Protein AF-A3LZH9-F1 (afdb_monomer_lite)

Sequence (233 aa):
MSTPSDESITTSATASDNPLLQKLGADQFRASVRFYEADQKLTETDREQIAEDLKSILLKTNFVGYGSSIVGFLLPTAYYRFKGIKIQPIAAPGMKPYTPLVQRPFLSFLMGLTTLLVANQQAAKYQFQQKLNSYRDTYTESNQADAWKAMDYHQSGLFYLYYLRTAKDPSFIIKDPRTYSKEQQHQVRVVPPRENRSHFSESLGLGHRKSEDHASNEPHVLSQWDKIRVANG

InterPro domains:
  IPR012470 PDR1 up-regulated protein 1-like [PF07954] (29-183)

Secondary structure (DSSP, 8-state):
--PPP-------S-TTS-HHHHHHHHHHHHHHHHHHHHHTT--HHHHHHHHHHHHHHHHHHHHHHHHHHHHHHHHHHHHHHHTT-PPPPB--TTS--B--SSSSHHHHHHHHHHHHHHHHHHHHHHHHHHHHHHHHHH-TT-HHHHHHHHS-GGGHHHHHHHHHHHHH-GGGSPPPGGG--GGGGG--------S----HHHHTT-S----------------HHHHHHHHH-

Organism: Scheffersomyces stipitis (strain ATCC 58785 / CBS 6054 / NBRC 10063 / NRRL Y-11545) (NCBI:txid322104)

Radius of gyration: 25.84 Å; chains: 1; bounding box: 60×78×69 Å

pLDDT: mean 76.29, std 17.89, range [33.0, 94.19]

Foldseek 3Di:
DDDPDDDDPPPPDPCPFQVCCVVLPDPSLVLVLLLLVLVVPDDLVLLVVLLVLLVVLVVQLQVQLQVQLQCQLCVVVVVCVVVVNAQDFDDDPPDDTDRDPGRPNVNSNVRSVVSSVVSSVVSLVVSLVVVLVVCCVVPVDDSSNSNSVSDDSVCSVVSSQQSLLCSVPVVSRDDRSSPHHPVNVPPDPPPPPPVDDDDPCVSSVNDDDPPDDDDDPDDDPDDPVVVVVVVPD

Structure (mmCIF, N/CA/C/O backbone):
data_AF-A3LZH9-F1
#
_entry.id   AF-A3LZH9-F1
#
loop_
_atom_site.group_PDB
_atom_site.id
_atom_site.type_symbol
_atom_site.label_atom_id
_atom_site.label_alt_id
_atom_site.label_comp_id
_atom_site.label_asym_id
_atom_site.label_entity_id
_atom_site.label_seq_id
_atom_site.pdbx_PDB_ins_code
_atom_site.Cartn_x
_atom_site.Cartn_y
_atom_site.Cartn_z
_atom_site.occupancy
_atom_site.B_iso_or_equiv
_atom_site.auth_seq_id
_atom_site.auth_comp_id
_atom_site.auth_asym_id
_atom_site.auth_atom_id
_atom_site.pdbx_PDB_model_num
ATOM 1 N N . MET A 1 1 ? 2.339 -35.924 -19.332 1.00 44.75 1 MET A N 1
ATOM 2 C CA . MET A 1 1 ? 3.501 -35.792 -18.431 1.00 44.75 1 MET A CA 1
ATOM 3 C C . MET A 1 1 ? 4.658 -35.273 -19.270 1.00 44.75 1 MET A C 1
ATOM 5 O O . MET A 1 1 ? 5.341 -36.065 -19.898 1.00 44.75 1 MET A O 1
ATOM 9 N N . SER A 1 2 ? 4.786 -33.947 -19.369 1.00 33.00 2 SER A N 1
ATOM 10 C CA . SER A 1 2 ? 5.894 -33.255 -20.044 1.00 33.00 2 SER A CA 1
ATOM 11 C C . SER A 1 2 ? 5.988 -31.859 -19.430 1.00 33.00 2 SER A C 1
ATOM 13 O O . SER A 1 2 ? 5.101 -31.032 -19.616 1.00 33.00 2 SER A O 1
ATOM 15 N N . THR A 1 3 ? 7.000 -31.656 -18.596 1.00 35.00 3 THR A N 1
ATOM 16 C CA . THR A 1 3 ? 7.387 -30.372 -18.002 1.00 35.00 3 THR A CA 1
ATOM 17 C C . THR A 1 3 ? 8.012 -29.478 -19.074 1.00 35.00 3 THR A C 1
ATOM 19 O O . THR A 1 3 ? 8.851 -29.984 -19.823 1.00 35.00 3 THR A O 1
ATOM 22 N N . PRO A 1 4 ? 7.672 -28.180 -19.165 1.00 43.00 4 PRO A N 1
ATOM 23 C CA . PRO A 1 4 ? 8.445 -27.260 -19.977 1.00 43.00 4 PRO A CA 1
ATOM 24 C C . PRO A 1 4 ? 9.741 -26.926 -19.234 1.00 43.00 4 PRO A C 1
ATOM 26 O O . PRO A 1 4 ? 9.747 -26.615 -18.044 1.00 43.00 4 PRO A O 1
ATOM 29 N N . SER A 1 5 ? 10.827 -27.095 -19.968 1.00 40.62 5 SER A N 1
ATOM 30 C CA . SER A 1 5 ? 12.224 -26.925 -19.605 1.00 40.62 5 SER A CA 1
ATOM 31 C C . SER A 1 5 ? 12.531 -25.530 -19.061 1.00 40.62 5 SER A C 1
ATOM 33 O O . SER A 1 5 ? 12.171 -24.526 -19.672 1.00 40.62 5 SER A O 1
ATOM 35 N N . ASP A 1 6 ? 13.244 -25.508 -17.932 1.00 41.12 6 ASP A N 1
ATOM 36 C CA . ASP A 1 6 ? 13.957 -24.353 -17.396 1.00 41.12 6 ASP A CA 1
ATOM 37 C C . ASP A 1 6 ? 14.913 -23.801 -18.462 1.00 41.12 6 ASP A C 1
ATOM 39 O O . ASP A 1 6 ? 15.992 -24.348 -18.707 1.00 41.12 6 ASP A O 1
ATOM 43 N N . GLU A 1 7 ? 14.515 -22.705 -19.102 1.00 42.81 7 GLU A N 1
ATOM 44 C CA . GLU A 1 7 ? 15.432 -21.864 -19.857 1.00 42.81 7 GLU A CA 1
ATOM 45 C C . GLU A 1 7 ? 16.373 -21.178 -18.866 1.00 42.81 7 GLU A C 1
ATOM 47 O O . GLU A 1 7 ? 16.021 -20.263 -18.116 1.00 42.81 7 GLU A O 1
ATOM 52 N N . SER A 1 8 ? 17.600 -21.685 -18.856 1.00 40.28 8 SER A N 1
ATOM 53 C CA . SER A 1 8 ? 18.761 -21.116 -18.200 1.00 40.28 8 SER A CA 1
ATOM 54 C C . SER A 1 8 ? 18.950 -19.661 -18.627 1.00 40.28 8 SER A C 1
ATOM 56 O O . SER A 1 8 ? 19.458 -19.383 -19.713 1.00 40.28 8 SER A O 1
ATOM 58 N N . ILE A 1 9 ? 18.581 -18.731 -17.747 1.00 46.53 9 ILE A N 1
ATOM 59 C CA . ILE A 1 9 ? 19.020 -17.339 -17.833 1.00 46.53 9 ILE A CA 1
ATOM 60 C C . ILE A 1 9 ? 20.544 -17.361 -17.758 1.00 46.53 9 ILE A C 1
ATOM 62 O O . ILE A 1 9 ? 21.123 -17.752 -16.745 1.00 46.53 9 ILE A O 1
ATOM 66 N N . THR A 1 10 ? 21.182 -16.983 -18.857 1.00 39.12 10 THR A N 1
ATOM 67 C CA . THR A 1 10 ? 22.628 -16.958 -19.034 1.00 39.12 10 THR A CA 1
ATOM 68 C C . THR A 1 10 ? 23.253 -16.029 -17.996 1.00 39.12 10 THR A C 1
ATOM 70 O O . THR A 1 10 ? 23.208 -14.803 -18.088 1.00 39.12 10 THR A O 1
ATOM 73 N N . THR A 1 11 ? 23.818 -16.643 -16.963 1.00 45.94 11 THR A N 1
ATOM 74 C CA . THR A 1 11 ? 24.594 -16.023 -15.892 1.00 45.94 11 THR A CA 1
ATOM 75 C C . THR A 1 11 ? 25.931 -15.533 -16.455 1.00 45.94 11 THR A C 1
ATOM 77 O O . THR A 1 11 ? 26.948 -16.205 -16.326 1.00 45.94 11 THR A O 1
ATOM 80 N N . SER A 1 12 ? 25.954 -14.379 -17.120 1.00 43.03 12 SER A N 1
ATOM 81 C CA . SER A 1 12 ? 27.196 -13.770 -17.627 1.00 43.03 12 SER A CA 1
ATOM 82 C C . SER A 1 12 ? 27.406 -12.350 -17.099 1.00 43.03 12 SER A C 1
ATOM 84 O O . SER A 1 12 ? 27.728 -11.427 -17.839 1.00 43.03 12 SER A O 1
ATOM 86 N N . ALA A 1 13 ? 27.225 -12.189 -15.792 1.00 41.09 13 ALA A N 1
ATOM 87 C CA . ALA A 1 13 ? 27.893 -11.176 -14.987 1.00 41.09 13 ALA A CA 1
ATOM 88 C C . ALA A 1 13 ? 28.183 -11.836 -13.635 1.00 41.09 13 ALA A C 1
ATOM 90 O O . ALA A 1 13 ? 27.295 -12.438 -13.032 1.00 41.09 13 ALA A O 1
ATOM 91 N N . THR A 1 14 ? 29.439 -11.814 -13.209 1.00 45.56 14 THR A N 1
ATOM 92 C CA . THR A 1 14 ? 29.961 -12.437 -11.989 1.00 45.56 14 THR A CA 1
ATOM 93 C C . THR A 1 14 ? 29.071 -12.157 -10.771 1.00 45.56 14 THR A C 1
ATOM 95 O O . THR A 1 14 ? 29.093 -11.081 -10.177 1.00 45.56 14 THR A O 1
ATOM 98 N N . ALA A 1 15 ? 28.291 -13.162 -10.366 1.00 50.31 15 ALA A N 1
ATOM 99 C CA . ALA A 1 15 ? 27.368 -13.109 -9.232 1.00 50.31 15 ALA A CA 1
ATOM 100 C C . ALA A 1 15 ? 28.061 -12.931 -7.857 1.00 50.31 15 ALA A C 1
ATOM 102 O O . ALA A 1 15 ? 27.381 -12.879 -6.837 1.00 50.31 15 ALA A O 1
ATOM 103 N N . SER A 1 16 ? 29.395 -12.823 -7.798 1.00 54.81 16 SER A N 1
ATOM 104 C CA . SER A 1 16 ? 30.145 -12.596 -6.555 1.00 54.81 16 SER A CA 1
ATOM 105 C C . SER A 1 16 ? 30.316 -11.120 -6.182 1.00 54.81 16 SER A C 1
ATOM 107 O O . SER A 1 16 ? 30.504 -10.831 -5.001 1.00 54.81 16 SER A O 1
ATOM 109 N N . ASP A 1 17 ? 30.215 -10.183 -7.134 1.00 69.69 17 ASP A N 1
ATOM 110 C CA . ASP A 1 17 ? 30.740 -8.818 -6.932 1.00 69.69 17 ASP A CA 1
ATOM 111 C C . ASP A 1 17 ? 29.669 -7.723 -6.828 1.00 69.69 17 ASP A C 1
ATOM 113 O O . ASP A 1 17 ? 29.986 -6.588 -6.462 1.00 69.69 17 ASP A O 1
ATOM 117 N N . ASN A 1 18 ? 28.397 -8.040 -7.094 1.00 77.81 18 ASN A N 1
ATOM 118 C CA . ASN A 1 18 ? 27.311 -7.069 -6.974 1.00 77.81 18 ASN A CA 1
ATOM 119 C C . ASN A 1 18 ? 26.918 -6.877 -5.489 1.00 77.81 18 ASN A C 1
ATOM 121 O O . ASN A 1 18 ? 26.392 -7.803 -4.862 1.00 77.81 18 ASN A O 1
ATOM 125 N N . PRO A 1 19 ? 27.120 -5.681 -4.902 1.00 79.88 19 PRO A N 1
ATOM 126 C CA . PRO A 1 19 ? 26.852 -5.453 -3.486 1.00 79.88 19 PRO A CA 1
ATOM 127 C C . PRO A 1 19 ? 25.349 -5.421 -3.156 1.00 79.88 19 PRO A C 1
ATOM 129 O O . PRO A 1 19 ? 24.987 -5.625 -1.997 1.00 79.88 19 PRO A O 1
ATOM 132 N N . LEU A 1 20 ? 24.456 -5.207 -4.135 1.00 78.88 20 LEU A N 1
ATOM 133 C CA . LEU A 1 20 ? 23.008 -5.332 -3.920 1.00 78.88 20 LEU A CA 1
ATOM 134 C C . LEU A 1 20 ? 22.592 -6.790 -3.763 1.00 78.88 20 LEU A C 1
ATOM 136 O O . LEU A 1 20 ? 21.788 -7.089 -2.883 1.00 78.88 20 LEU A O 1
ATOM 140 N N . LEU A 1 21 ? 23.161 -7.693 -4.565 1.00 83.62 21 LEU A N 1
ATOM 141 C CA . LEU A 1 21 ? 22.887 -9.127 -4.456 1.00 83.62 21 LEU A CA 1
ATOM 142 C C . LEU A 1 21 ? 23.311 -9.665 -3.081 1.00 83.62 21 LEU A C 1
ATOM 144 O O . LEU A 1 21 ? 22.573 -10.433 -2.468 1.00 83.62 21 LEU A O 1
ATOM 148 N N . GLN A 1 22 ? 24.450 -9.199 -2.559 1.00 82.25 22 GLN A N 1
ATOM 149 C CA . GLN A 1 22 ? 24.935 -9.578 -1.227 1.00 82.25 22 GLN A CA 1
ATOM 150 C C . GLN A 1 22 ? 24.028 -9.078 -0.087 1.00 82.25 22 GLN A C 1
ATOM 152 O O . GLN A 1 22 ? 23.900 -9.761 0.926 1.00 82.25 22 GLN A O 1
ATOM 157 N N . LYS A 1 23 ? 23.391 -7.905 -0.230 1.00 83.50 23 LYS A N 1
ATOM 158 C CA . LYS A 1 23 ? 22.524 -7.321 0.813 1.00 83.50 23 LYS A CA 1
ATOM 159 C C . LYS A 1 23 ? 21.078 -7.818 0.773 1.00 83.50 23 LYS A C 1
ATOM 161 O O . LYS A 1 23 ? 20.481 -8.006 1.825 1.00 83.50 23 LYS A O 1
ATOM 166 N N . LEU A 1 24 ? 20.509 -7.967 -0.421 1.00 79.31 24 LEU A N 1
ATOM 167 C CA . LEU A 1 24 ? 19.100 -8.328 -0.627 1.00 79.31 24 LEU A CA 1
ATOM 168 C C . LEU A 1 24 ? 18.889 -9.853 -0.645 1.00 79.31 24 LEU A C 1
ATOM 170 O O . LEU A 1 24 ? 17.794 -10.341 -0.379 1.00 79.31 24 LEU A O 1
ATOM 174 N N . GLY A 1 25 ? 19.935 -10.622 -0.958 1.00 85.81 25 GLY A N 1
ATOM 175 C CA . GLY A 1 25 ? 19.812 -12.045 -1.255 1.00 85.81 25 GLY A CA 1
ATOM 176 C C . GLY A 1 25 ? 19.237 -12.301 -2.654 1.00 85.81 25 GLY A C 1
ATOM 177 O O . GLY A 1 25 ? 18.769 -11.393 -3.345 1.00 85.81 25 GLY A O 1
ATOM 178 N N . ALA A 1 26 ? 19.288 -13.560 -3.097 1.00 87.38 26 ALA A N 1
ATOM 179 C CA . ALA A 1 26 ? 19.001 -13.930 -4.485 1.00 87.38 26 ALA A CA 1
ATOM 180 C C . ALA A 1 26 ? 17.548 -13.654 -4.920 1.00 87.38 26 ALA A C 1
ATOM 182 O O . ALA A 1 26 ? 17.327 -13.142 -6.019 1.00 87.38 26 ALA A O 1
ATOM 183 N N . ASP A 1 27 ? 16.563 -13.948 -4.067 1.00 87.62 27 ASP A N 1
ATOM 184 C CA . AS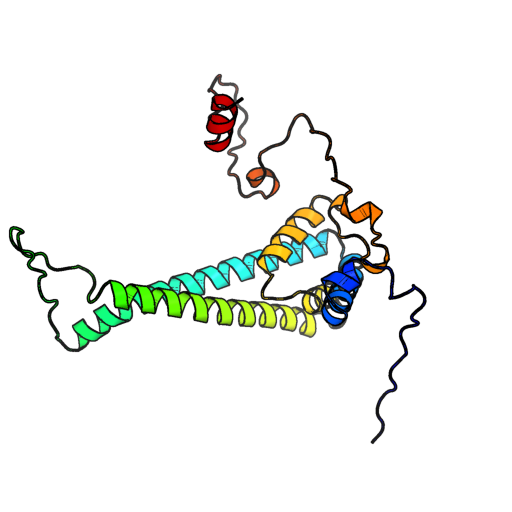P A 1 27 ? 15.144 -13.811 -4.421 1.00 87.62 27 ASP A CA 1
ATOM 185 C C . ASP A 1 27 ? 14.711 -12.349 -4.532 1.00 87.62 27 ASP A C 1
ATOM 187 O O . ASP A 1 27 ? 14.063 -11.958 -5.505 1.00 87.62 27 ASP A O 1
ATOM 191 N N . GLN A 1 28 ? 15.118 -11.515 -3.574 1.00 86.12 28 GLN A N 1
ATOM 192 C CA . GLN A 1 28 ? 14.812 -10.085 -3.595 1.00 86.12 28 GLN A CA 1
ATOM 193 C C . GLN A 1 28 ? 15.564 -9.370 -4.721 1.00 86.12 28 GLN A C 1
ATOM 195 O O . GLN A 1 28 ? 15.008 -8.475 -5.354 1.00 86.12 28 GLN A O 1
ATOM 200 N N . PHE A 1 29 ? 16.797 -9.790 -5.026 1.00 89.12 29 PHE A N 1
ATOM 201 C CA . PHE A 1 29 ? 17.531 -9.277 -6.182 1.00 89.12 29 PHE A CA 1
ATOM 202 C C . PHE A 1 29 ? 16.857 -9.664 -7.505 1.00 89.12 29 PHE A C 1
ATOM 204 O O . PHE A 1 29 ? 16.726 -8.848 -8.411 1.00 89.12 29 PHE A O 1
ATOM 211 N N . ARG A 1 30 ? 16.352 -10.896 -7.627 1.00 89.31 30 ARG A N 1
ATOM 212 C CA . ARG A 1 30 ? 15.574 -11.299 -8.805 1.00 89.31 30 ARG A CA 1
ATOM 213 C C . ARG A 1 30 ? 14.273 -10.503 -8.919 1.00 89.31 30 ARG A C 1
ATOM 215 O O . ARG A 1 30 ? 13.897 -10.123 -10.025 1.00 89.31 30 ARG A O 1
ATOM 222 N N . ALA A 1 31 ? 13.595 -10.242 -7.803 1.00 88.00 31 ALA A N 1
ATOM 223 C CA . ALA A 1 31 ? 12.389 -9.419 -7.778 1.00 88.00 31 ALA A CA 1
ATOM 224 C C . ALA A 1 31 ? 12.672 -7.968 -8.203 1.00 88.00 31 ALA A C 1
ATOM 226 O O . ALA A 1 31 ? 11.926 -7.423 -9.012 1.00 88.00 31 ALA A O 1
ATOM 227 N N . SER A 1 32 ? 13.772 -7.366 -7.738 1.00 88.62 32 SER A N 1
ATOM 228 C CA . SER A 1 32 ? 14.147 -6.000 -8.123 1.00 88.62 32 SER A CA 1
ATOM 229 C C . SER A 1 32 ? 14.512 -5.889 -9.603 1.00 88.62 32 SER A C 1
ATOM 231 O O . SER A 1 32 ? 14.125 -4.927 -10.261 1.00 88.62 32 SER A O 1
ATOM 233 N N . VAL A 1 33 ? 15.188 -6.900 -10.151 1.00 91.31 33 VAL A N 1
ATOM 234 C CA . VAL A 1 33 ? 15.472 -6.996 -11.587 1.00 91.31 33 VAL A CA 1
ATOM 235 C C . VAL A 1 33 ? 14.183 -7.134 -12.401 1.00 91.31 33 VAL A C 1
ATOM 237 O O . VAL A 1 33 ? 14.007 -6.405 -13.371 1.00 91.31 33 VAL A O 1
ATOM 240 N N . ARG A 1 34 ? 13.248 -8.001 -11.987 1.00 92.12 34 ARG A N 1
ATOM 241 C CA . ARG A 1 34 ? 11.938 -8.145 -12.654 1.00 92.12 34 ARG A CA 1
ATOM 242 C C . ARG A 1 34 ? 11.135 -6.849 -12.630 1.00 92.12 34 ARG A C 1
ATOM 244 O O . ARG A 1 34 ? 10.509 -6.498 -13.624 1.00 92.12 34 ARG A O 1
ATOM 251 N N . PHE A 1 35 ? 11.165 -6.136 -11.506 1.00 93.06 35 PHE A N 1
ATOM 252 C CA . PHE A 1 35 ? 10.545 -4.822 -11.396 1.00 93.06 35 PHE A CA 1
ATOM 253 C C . PHE A 1 35 ? 11.188 -3.817 -12.350 1.00 93.06 35 PHE A C 1
ATOM 255 O O . PHE A 1 35 ? 10.469 -3.148 -13.083 1.00 93.06 35 PHE A O 1
ATOM 262 N N . TYR A 1 36 ? 12.521 -3.752 -12.395 1.00 93.25 36 TYR A N 1
ATOM 263 C CA . TYR A 1 36 ? 13.237 -2.883 -13.327 1.00 93.25 36 TYR A CA 1
ATOM 264 C C . TYR A 1 36 ? 12.851 -3.175 -14.785 1.00 93.25 36 TYR A C 1
ATOM 266 O O . TYR A 1 36 ? 12.474 -2.261 -15.512 1.00 93.25 36 TYR A O 1
ATOM 274 N N . GLU A 1 37 ? 12.872 -4.443 -15.199 1.00 92.56 37 GLU A N 1
ATOM 275 C CA . GLU A 1 37 ? 12.517 -4.858 -16.562 1.00 92.56 37 GLU A CA 1
ATOM 276 C C . GLU A 1 37 ? 11.066 -4.518 -16.931 1.00 92.56 37 GLU A C 1
ATOM 278 O O . GLU A 1 37 ? 10.797 -4.142 -18.072 1.00 92.56 37 GLU A O 1
ATOM 283 N N . ALA A 1 38 ? 10.131 -4.628 -15.984 1.00 92.12 38 ALA A N 1
ATOM 284 C CA . ALA A 1 38 ? 8.743 -4.231 -16.194 1.00 92.12 38 ALA A CA 1
ATOM 285 C C . ALA A 1 38 ? 8.585 -2.701 -16.260 1.00 92.12 38 ALA A C 1
ATOM 287 O O . ALA A 1 38 ? 7.880 -2.188 -17.125 1.00 92.12 38 ALA A O 1
ATOM 288 N N . ASP A 1 39 ? 9.279 -1.966 -15.388 1.00 92.25 39 ASP A N 1
ATOM 289 C CA . ASP A 1 39 ? 9.199 -0.507 -15.291 1.00 92.25 39 ASP A CA 1
ATOM 290 C C . ASP A 1 39 ? 9.769 0.203 -16.529 1.00 92.25 39 ASP A C 1
ATOM 292 O O . ASP A 1 39 ? 9.223 1.216 -16.964 1.00 92.25 39 ASP A O 1
ATOM 296 N N . GLN A 1 40 ? 10.824 -0.339 -17.148 1.00 91.88 40 GLN A N 1
ATOM 297 C CA . GLN A 1 40 ? 11.404 0.232 -18.374 1.00 91.88 40 GLN A CA 1
ATOM 298 C C . GLN A 1 40 ? 10.449 0.202 -19.577 1.00 91.88 40 GLN A C 1
ATOM 300 O O . GLN A 1 40 ? 10.643 0.958 -20.526 1.00 91.88 40 GLN A O 1
ATOM 305 N N . LYS A 1 41 ? 9.415 -0.647 -19.554 1.00 91.62 41 LYS A N 1
ATOM 306 C CA . LYS A 1 41 ? 8.416 -0.734 -20.630 1.00 91.62 41 LYS A CA 1
ATOM 307 C C . LYS A 1 41 ? 7.285 0.289 -20.487 1.00 91.62 41 LYS A C 1
ATOM 309 O O . LYS A 1 41 ? 6.446 0.387 -21.381 1.00 91.62 41 LYS A O 1
ATOM 314 N N . LEU A 1 42 ? 7.223 1.006 -19.364 1.00 90.69 42 LEU A N 1
ATOM 315 C CA . LEU A 1 42 ? 6.145 1.945 -19.066 1.00 90.69 42 LEU A CA 1
ATOM 316 C C . LEU A 1 42 ? 6.403 3.317 -19.683 1.00 90.69 42 LEU A C 1
ATOM 318 O O . LEU A 1 42 ? 7.478 3.900 -19.515 1.00 90.69 42 LEU A O 1
ATOM 322 N N . THR A 1 43 ? 5.371 3.863 -20.319 1.00 90.56 43 THR A N 1
ATOM 323 C CA . THR A 1 43 ? 5.333 5.260 -20.762 1.00 90.56 43 THR A CA 1
ATOM 324 C C . THR A 1 43 ? 5.067 6.212 -19.590 1.00 90.56 43 THR A C 1
ATOM 326 O O . THR A 1 43 ? 4.683 5.794 -18.498 1.00 90.56 43 THR A O 1
ATOM 329 N N . GLU A 1 44 ? 5.254 7.516 -19.800 1.00 89.69 44 GLU A N 1
ATOM 330 C CA . GLU A 1 44 ? 4.909 8.540 -18.803 1.00 89.69 44 GLU A CA 1
ATOM 331 C C . GLU A 1 44 ? 3.424 8.483 -18.412 1.00 89.69 44 GLU A C 1
ATOM 333 O O . GLU A 1 44 ? 3.094 8.472 -17.226 1.00 89.69 44 GLU A O 1
ATOM 338 N N . THR A 1 45 ? 2.538 8.317 -19.398 1.00 89.94 45 THR A N 1
ATOM 339 C CA . THR A 1 45 ? 1.092 8.178 -19.185 1.00 89.94 45 THR A CA 1
ATOM 340 C C . THR A 1 45 ? 0.741 6.921 -18.391 1.00 89.94 45 THR A C 1
ATOM 342 O O . THR A 1 45 ? -0.120 6.965 -17.514 1.00 89.94 45 THR A O 1
ATOM 345 N N . ASP A 1 46 ? 1.447 5.809 -18.627 1.00 91.12 46 ASP A N 1
ATOM 346 C CA . ASP A 1 46 ? 1.258 4.585 -17.839 1.00 91.12 46 ASP A CA 1
ATOM 347 C C . ASP A 1 46 ? 1.635 4.805 -16.370 1.00 91.12 46 ASP A C 1
ATOM 349 O O . ASP A 1 46 ? 0.957 4.322 -15.462 1.00 91.12 46 ASP A O 1
ATOM 353 N N . ARG A 1 47 ? 2.718 5.551 -16.121 1.00 91.38 47 ARG A N 1
ATOM 354 C CA . ARG A 1 47 ? 3.190 5.861 -14.764 1.00 91.38 47 ARG A CA 1
ATOM 355 C C . ARG A 1 47 ? 2.196 6.745 -14.017 1.00 91.38 47 ARG A C 1
ATOM 357 O O . ARG A 1 47 ? 1.948 6.487 -12.839 1.00 91.38 47 ARG A O 1
ATOM 364 N N . GLU A 1 48 ? 1.608 7.743 -14.677 1.00 92.25 48 GLU A N 1
ATOM 365 C CA . GLU A 1 48 ? 0.539 8.559 -14.084 1.00 92.25 48 GLU A CA 1
ATOM 366 C C . GLU A 1 48 ? -0.678 7.708 -13.722 1.00 92.25 48 GLU A C 1
ATOM 368 O O . GLU A 1 48 ? -1.142 7.757 -12.582 1.00 92.25 48 GLU A O 1
ATOM 373 N N . GLN A 1 49 ? -1.136 6.857 -14.642 1.00 91.75 49 GLN A N 1
ATOM 374 C CA . GLN A 1 49 ? -2.288 5.989 -14.407 1.00 91.75 49 GLN A CA 1
ATOM 375 C C . GLN A 1 49 ? -2.050 5.019 -13.237 1.00 91.75 49 GLN A C 1
ATOM 377 O O . GLN A 1 49 ? -2.908 4.863 -12.364 1.00 91.75 49 GLN A O 1
ATOM 382 N N . ILE A 1 50 ? -0.865 4.404 -13.166 1.00 92.44 50 ILE A N 1
ATOM 383 C CA . ILE A 1 50 ? -0.484 3.536 -12.044 1.00 92.44 50 ILE A CA 1
ATOM 384 C C . ILE A 1 50 ? -0.450 4.332 -10.729 1.00 92.44 50 ILE A C 1
ATOM 386 O O . ILE A 1 50 ? -0.923 3.840 -9.702 1.00 92.44 50 ILE A O 1
ATOM 390 N N . ALA A 1 51 ? 0.061 5.569 -10.735 1.00 92.69 51 ALA A N 1
ATOM 391 C CA . ALA A 1 51 ? 0.074 6.421 -9.546 1.00 92.69 51 ALA A CA 1
ATOM 392 C C . ALA A 1 51 ? -1.345 6.765 -9.061 1.00 92.69 51 ALA A C 1
ATOM 394 O O . ALA A 1 51 ? -1.618 6.693 -7.859 1.00 92.69 51 ALA A O 1
ATOM 395 N N . GLU A 1 52 ? -2.263 7.104 -9.968 1.00 93.12 52 GLU A N 1
ATOM 396 C CA . GLU A 1 52 ? -3.665 7.373 -9.632 1.00 93.12 52 GLU A CA 1
ATOM 397 C C . GLU A 1 52 ? -4.375 6.138 -9.070 1.00 93.12 52 GLU A C 1
ATOM 399 O O . GLU A 1 52 ? -5.091 6.221 -8.064 1.00 93.12 52 GLU A O 1
ATOM 404 N N . ASP A 1 53 ? -4.125 4.973 -9.660 1.00 92.81 53 ASP A N 1
ATOM 405 C CA . ASP A 1 53 ? -4.669 3.709 -9.180 1.00 92.81 53 ASP A CA 1
ATOM 406 C C . ASP A 1 53 ? -4.156 3.360 -7.781 1.00 92.81 53 ASP A C 1
ATOM 408 O O . ASP A 1 53 ? -4.948 3.011 -6.899 1.00 92.81 53 ASP A O 1
ATOM 412 N N . LEU A 1 54 ? -2.851 3.506 -7.537 1.00 93.06 54 LEU A N 1
ATOM 413 C CA . LEU A 1 54 ? -2.260 3.286 -6.217 1.00 93.06 54 LEU A CA 1
ATOM 414 C C . LEU A 1 54 ? -2.803 4.284 -5.188 1.00 93.06 54 LEU A C 1
ATOM 416 O O . LEU A 1 54 ? -3.144 3.885 -4.073 1.00 93.06 54 LEU A O 1
ATOM 420 N N . LYS A 1 55 ? -2.982 5.558 -5.558 1.00 93.56 55 LYS A N 1
ATOM 421 C CA . LYS A 1 55 ? -3.649 6.558 -4.708 1.00 93.56 55 LYS A 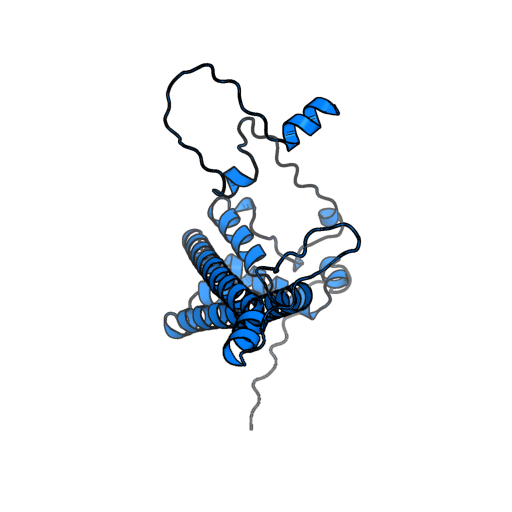CA 1
ATOM 422 C C . LYS A 1 55 ? -5.061 6.110 -4.332 1.00 93.56 55 LYS A C 1
ATOM 424 O O . LYS A 1 55 ? -5.437 6.190 -3.163 1.00 93.56 55 LYS A O 1
ATOM 429 N N . SER A 1 56 ? -5.834 5.612 -5.297 1.00 92.75 56 SER A N 1
ATOM 430 C CA . SER A 1 56 ? -7.186 5.095 -5.063 1.00 92.75 56 SER A CA 1
ATOM 431 C C . SER A 1 56 ? -7.182 3.909 -4.094 1.00 92.75 56 SER A C 1
ATOM 433 O O . SER A 1 56 ? -7.972 3.884 -3.148 1.00 92.75 56 SER A O 1
ATOM 435 N N . ILE A 1 57 ? -6.257 2.958 -4.271 1.00 91.44 57 ILE A N 1
ATOM 436 C CA . ILE A 1 57 ? -6.090 1.810 -3.367 1.00 91.44 57 ILE A CA 1
ATOM 437 C C . ILE A 1 57 ? -5.765 2.278 -1.946 1.00 91.44 57 ILE A C 1
ATOM 439 O O . ILE A 1 57 ? -6.392 1.805 -0.996 1.00 91.44 57 ILE A O 1
ATOM 443 N N . LEU A 1 58 ? -4.825 3.215 -1.785 1.00 91.38 58 LEU A N 1
ATOM 444 C CA . LEU A 1 58 ? -4.432 3.745 -0.476 1.00 91.38 58 LEU A CA 1
ATOM 445 C C . LEU A 1 58 ? -5.606 4.440 0.221 1.00 91.38 58 LEU A C 1
ATOM 447 O O . LEU A 1 58 ? -5.866 4.179 1.394 1.00 91.38 58 LEU A O 1
ATOM 451 N N . LEU A 1 59 ? -6.361 5.270 -0.503 1.00 91.69 59 LEU A N 1
ATOM 452 C CA . LEU A 1 59 ? -7.538 5.953 0.038 1.00 91.69 59 LEU A CA 1
ATOM 453 C C . LEU A 1 59 ? -8.626 4.963 0.468 1.00 91.69 59 LEU A C 1
ATOM 455 O O . LEU A 1 59 ? -9.142 5.072 1.580 1.00 91.69 59 LEU A O 1
ATOM 459 N N . LYS A 1 60 ? -8.948 3.970 -0.370 1.00 91.69 60 LYS A N 1
ATOM 460 C CA . LYS A 1 60 ? -9.940 2.930 -0.046 1.00 91.69 60 LYS A CA 1
ATOM 461 C C . LYS A 1 60 ? -9.508 2.078 1.143 1.00 91.69 60 LYS A C 1
ATOM 463 O O . LYS A 1 60 ? -10.321 1.802 2.020 1.00 91.69 60 LYS A O 1
ATOM 468 N N . THR A 1 61 ? -8.237 1.689 1.185 1.00 91.12 61 THR A N 1
ATOM 469 C CA . THR A 1 61 ? -7.662 0.913 2.291 1.00 91.12 61 THR A CA 1
ATOM 470 C C . THR A 1 61 ? -7.765 1.696 3.594 1.00 91.12 61 THR A C 1
ATOM 472 O O . THR A 1 61 ? -8.333 1.188 4.555 1.00 91.12 61 THR A O 1
ATOM 475 N N . ASN A 1 62 ? -7.330 2.960 3.597 1.00 90.44 62 ASN A N 1
ATOM 476 C CA . ASN A 1 62 ? -7.420 3.829 4.769 1.00 90.44 62 ASN A CA 1
ATOM 477 C C . ASN A 1 62 ? -8.870 4.042 5.214 1.00 90.44 62 ASN A C 1
ATOM 479 O O . ASN A 1 62 ? -9.154 4.000 6.407 1.00 90.44 62 ASN A O 1
ATOM 483 N N . PHE A 1 63 ? -9.803 4.224 4.275 1.00 93.81 63 PHE A N 1
ATOM 484 C CA . PHE A 1 63 ? -11.223 4.358 4.594 1.00 93.81 63 PHE A CA 1
ATOM 485 C C . PHE A 1 63 ? -11.771 3.107 5.295 1.00 93.81 63 PHE A C 1
ATOM 487 O O . PHE A 1 63 ? -12.411 3.219 6.341 1.00 93.81 63 PHE A O 1
ATOM 494 N N . VAL A 1 64 ? -11.476 1.915 4.763 1.00 92.06 64 VAL A N 1
ATOM 495 C CA . VAL A 1 64 ? -11.891 0.642 5.373 1.00 92.06 64 VAL A CA 1
ATOM 496 C C . VAL A 1 64 ? -11.235 0.445 6.738 1.00 92.06 64 VAL A C 1
ATOM 498 O O . VAL A 1 64 ? -11.925 0.071 7.682 1.00 92.06 64 VAL A O 1
ATOM 501 N N . GLY A 1 65 ? -9.940 0.732 6.871 1.00 89.94 65 GLY A N 1
ATOM 502 C CA . GLY A 1 65 ? -9.220 0.603 8.135 1.00 89.94 65 GLY A CA 1
ATOM 503 C C . GLY A 1 65 ? -9.717 1.556 9.216 1.00 89.94 65 GLY A C 1
ATOM 504 O O . GLY A 1 65 ? -9.940 1.146 10.353 1.00 89.94 65 GLY A O 1
ATOM 505 N N . TYR A 1 66 ? -9.921 2.833 8.893 1.00 91.62 66 TYR A N 1
ATOM 506 C CA . TYR A 1 66 ? -10.456 3.791 9.861 1.00 91.62 66 TYR A CA 1
ATOM 507 C C . TYR A 1 66 ? -11.905 3.464 10.225 1.00 91.62 66 TYR A C 1
ATOM 509 O O . TYR A 1 66 ? -12.259 3.504 11.403 1.00 91.62 66 TYR A O 1
ATOM 517 N N . GLY A 1 67 ? -12.722 3.062 9.247 1.00 92.56 67 GLY A N 1
ATOM 518 C CA . GLY A 1 67 ? -14.087 2.602 9.491 1.00 92.56 67 GLY A CA 1
ATOM 519 C C . GLY A 1 67 ? -14.139 1.379 10.410 1.00 92.56 67 GLY A C 1
ATOM 520 O O . GLY A 1 67 ? -14.875 1.382 11.397 1.00 92.56 67 GLY A O 1
ATOM 521 N N . SER A 1 68 ? -13.320 0.357 10.144 1.00 91.81 68 SER A N 1
ATOM 522 C CA . SER A 1 68 ? -13.259 -0.849 10.977 1.00 91.81 68 SER A CA 1
ATOM 523 C C . SER A 1 68 ? -12.737 -0.552 12.383 1.00 91.81 68 SER A C 1
ATOM 525 O O . SER A 1 68 ? -13.277 -1.090 13.345 1.00 91.81 68 SER A O 1
ATOM 527 N N . SER A 1 69 ? -11.752 0.342 12.512 1.00 92.19 69 SER A N 1
ATOM 528 C CA . SER A 1 69 ? -11.194 0.780 13.795 1.00 92.19 69 SER A CA 1
ATOM 529 C C . SER A 1 69 ? -12.243 1.446 14.676 1.00 92.19 69 SER A C 1
ATOM 531 O O . SER A 1 69 ? -12.362 1.119 15.855 1.00 92.19 69 SER A O 1
ATOM 533 N N . ILE A 1 70 ? -13.061 2.335 14.102 1.00 92.81 70 ILE A N 1
ATOM 534 C CA . ILE A 1 70 ? -14.161 2.987 14.824 1.00 92.81 70 ILE A CA 1
ATOM 535 C C . ILE A 1 70 ? -15.166 1.938 15.311 1.00 92.81 70 ILE A C 1
ATOM 537 O O . ILE A 1 70 ? -15.581 1.970 16.470 1.00 92.81 70 ILE A O 1
ATOM 541 N N . VAL A 1 71 ? -15.524 0.974 14.459 1.00 92.00 71 VAL A N 1
ATOM 542 C CA . VAL A 1 71 ? -16.426 -0.122 14.842 1.00 92.00 71 VAL A CA 1
ATOM 543 C C . VAL A 1 71 ? -15.810 -0.973 15.955 1.00 92.00 71 VAL A C 1
ATOM 545 O O . VAL A 1 71 ? -16.475 -1.230 16.956 1.00 92.00 71 VAL A O 1
ATOM 548 N N . GLY A 1 72 ? -14.540 -1.362 15.830 1.00 88.75 72 GLY A N 1
ATOM 549 C CA . GLY A 1 72 ? -13.816 -2.131 16.841 1.00 88.75 72 GLY A CA 1
ATOM 550 C C . GLY A 1 72 ? -13.691 -1.391 18.171 1.00 88.75 72 GLY A C 1
ATOM 551 O O . GLY A 1 72 ? -13.864 -1.994 19.229 1.00 88.75 72 GLY A O 1
ATOM 552 N N . PHE A 1 73 ? -13.477 -0.076 18.124 1.00 91.06 73 PHE A N 1
ATOM 553 C CA . PHE A 1 73 ? -13.432 0.789 19.298 1.00 91.06 73 PHE A CA 1
ATOM 554 C C . PHE A 1 73 ? -14.786 0.889 20.000 1.00 91.06 73 PHE A C 1
ATOM 556 O O . PHE A 1 73 ? -14.868 0.834 21.225 1.00 91.06 73 PHE A O 1
ATOM 563 N N . LEU A 1 74 ? -15.875 1.005 19.244 1.00 90.88 74 LEU A N 1
ATOM 564 C CA . LEU A 1 74 ? -17.215 1.097 19.818 1.00 90.88 74 LEU A CA 1
ATOM 565 C C . LEU A 1 74 ? -17.782 -0.266 20.233 1.00 90.88 74 LEU A C 1
ATOM 567 O O . LEU A 1 74 ? -18.728 -0.304 21.022 1.00 90.88 74 LEU A O 1
ATOM 571 N N . LEU A 1 75 ? -17.197 -1.375 19.767 1.00 89.50 75 LEU A N 1
ATOM 572 C CA . LEU A 1 75 ? -17.710 -2.730 19.969 1.00 89.50 75 LEU A CA 1
ATOM 573 C C . LEU A 1 75 ? -17.935 -3.087 21.449 1.00 89.50 75 LEU A C 1
ATOM 575 O O . LEU A 1 75 ? -19.036 -3.544 21.769 1.00 89.50 75 LEU A O 1
ATOM 579 N N . PRO A 1 76 ? -16.985 -2.858 22.384 1.00 85.44 76 PRO A N 1
ATOM 580 C CA . PRO A 1 76 ? -17.224 -3.167 23.791 1.00 85.44 76 PRO A CA 1
ATOM 581 C C . PRO A 1 76 ? -18.369 -2.324 24.352 1.00 85.44 76 PRO A C 1
ATOM 583 O O . PRO A 1 76 ? -19.270 -2.852 24.999 1.00 85.44 76 PRO A O 1
ATOM 586 N N . THR A 1 77 ? -18.386 -1.026 24.047 1.00 85.38 77 THR A N 1
ATOM 587 C CA . THR A 1 77 ? -19.427 -0.099 24.518 1.00 85.38 77 THR A CA 1
ATOM 588 C C . THR A 1 77 ? -20.813 -0.494 24.004 1.00 85.38 77 THR A C 1
ATOM 590 O O . THR A 1 77 ? -21.774 -0.509 24.775 1.00 85.38 77 THR A O 1
ATOM 593 N N . ALA A 1 78 ? -20.921 -0.878 22.730 1.00 86.38 78 ALA A N 1
ATOM 594 C CA . ALA A 1 78 ? -22.155 -1.387 22.145 1.00 86.38 78 ALA A CA 1
ATOM 595 C C . ALA A 1 78 ? -22.592 -2.694 22.822 1.00 86.38 78 ALA A C 1
ATOM 597 O O . ALA A 1 78 ? -23.726 -2.791 23.286 1.00 86.38 78 ALA A O 1
ATOM 598 N N . TYR A 1 79 ? -21.688 -3.669 22.957 1.00 87.25 79 TYR A N 1
ATOM 599 C CA . TYR A 1 79 ? -21.966 -4.960 23.592 1.00 87.25 79 TYR A CA 1
ATOM 600 C C . TYR A 1 79 ? -22.506 -4.812 25.021 1.00 87.25 79 TYR A C 1
ATOM 602 O O . TYR A 1 79 ? -23.511 -5.429 25.378 1.00 87.25 79 TYR A O 1
ATOM 610 N N . TYR A 1 80 ? -21.878 -3.966 25.839 1.00 84.12 80 TYR A N 1
ATOM 611 C CA . TYR A 1 80 ? -22.324 -3.736 27.211 1.00 84.12 80 TYR A CA 1
ATOM 612 C C . TYR A 1 80 ? -23.662 -2.988 27.281 1.00 84.12 80 TYR A C 1
ATOM 614 O O . TYR A 1 80 ? -24.498 -3.348 28.114 1.00 84.12 80 TYR A O 1
ATOM 622 N N . ARG A 1 81 ? -23.914 -2.025 26.379 1.00 83.75 81 ARG A N 1
ATOM 623 C CA . ARG A 1 81 ? -25.238 -1.393 26.239 1.00 83.75 81 ARG A CA 1
ATOM 624 C C . ARG A 1 81 ? -26.319 -2.409 25.875 1.00 83.75 81 ARG A C 1
ATOM 626 O O . ARG A 1 81 ? -27.355 -2.427 26.530 1.00 83.75 81 ARG A O 1
ATOM 633 N N . PHE A 1 82 ? -26.074 -3.274 24.888 1.00 87.50 82 PHE A N 1
ATOM 634 C CA . PHE A 1 82 ? -27.031 -4.308 24.474 1.00 87.50 82 PHE A CA 1
ATOM 635 C C . PHE A 1 82 ? -27.326 -5.318 25.588 1.00 87.50 82 PHE A C 1
ATOM 637 O O . PHE A 1 82 ? -28.455 -5.780 25.711 1.00 87.50 82 PHE A O 1
ATOM 644 N N . LYS A 1 83 ? -26.342 -5.629 26.441 1.00 87.31 83 LYS A N 1
ATOM 645 C CA . LYS A 1 83 ? -26.529 -6.507 27.608 1.00 87.31 83 LYS A CA 1
ATOM 646 C C . LYS A 1 83 ? -27.103 -5.808 28.847 1.00 87.31 83 LYS A C 1
ATOM 648 O O . LYS A 1 83 ? -27.172 -6.427 29.904 1.00 87.31 83 LYS A O 1
ATOM 653 N N . GLY A 1 84 ? -27.485 -4.532 28.754 1.00 78.81 84 GLY A N 1
ATOM 654 C CA . GLY A 1 84 ? -28.040 -3.772 29.880 1.00 78.81 84 GLY A CA 1
ATOM 655 C C . GLY A 1 84 ? -27.042 -3.500 31.014 1.00 78.81 84 GLY A C 1
ATOM 656 O O . GLY A 1 84 ? -27.439 -3.117 32.115 1.00 78.81 84 GLY A O 1
ATOM 657 N N . ILE A 1 85 ? -25.742 -3.684 30.771 1.00 77.38 85 ILE A N 1
ATOM 658 C CA . ILE A 1 85 ? -24.698 -3.496 31.777 1.00 77.38 85 ILE A CA 1
ATOM 659 C C . ILE A 1 85 ? -24.367 -2.007 31.841 1.00 77.38 85 ILE A C 1
ATOM 661 O O . ILE A 1 85 ? -23.730 -1.454 30.943 1.00 77.38 85 ILE A O 1
ATOM 665 N N . LYS A 1 86 ? -24.793 -1.351 32.923 1.00 71.00 86 LYS A N 1
ATOM 666 C CA . LYS A 1 86 ? -24.541 0.077 33.141 1.00 71.00 86 LYS A CA 1
ATOM 667 C C . LYS A 1 86 ? -23.043 0.349 33.295 1.00 71.00 86 LYS A C 1
ATOM 669 O O . LYS A 1 86 ? -22.318 -0.411 33.940 1.00 71.00 86 LYS A O 1
ATOM 674 N N . ILE A 1 87 ? -22.595 1.462 32.721 1.00 70.19 87 ILE A N 1
ATOM 675 C CA . ILE A 1 87 ? -21.238 1.973 32.910 1.00 70.19 87 ILE A CA 1
ATOM 676 C C . ILE A 1 87 ? -21.083 2.323 34.391 1.00 70.19 87 ILE A C 1
ATOM 678 O O . ILE A 1 87 ? -21.827 3.153 34.915 1.00 70.19 87 ILE A O 1
ATOM 682 N N . GLN A 1 88 ? -20.141 1.669 35.071 1.00 68.31 88 GLN A N 1
ATOM 683 C CA . GLN A 1 88 ? -19.861 1.979 36.467 1.00 68.31 88 GLN A CA 1
ATOM 684 C C . GLN A 1 88 ? -19.134 3.329 36.545 1.00 68.31 88 GLN A C 1
ATOM 686 O O . GLN A 1 88 ? -18.159 3.528 35.811 1.00 68.31 88 GLN A O 1
ATOM 691 N N . PRO A 1 89 ? -19.601 4.268 37.385 1.00 68.69 89 PRO A N 1
ATOM 692 C CA . PRO A 1 89 ? -18.894 5.517 37.606 1.00 68.69 89 PRO A CA 1
ATOM 693 C C . PRO A 1 89 ? -17.534 5.224 38.239 1.00 68.69 89 PRO A C 1
ATOM 695 O O . PRO A 1 89 ? -17.433 4.437 39.181 1.00 68.69 89 PRO A O 1
ATOM 698 N N . ILE A 1 90 ? -16.486 5.856 37.718 1.00 69.31 90 ILE A N 1
ATOM 699 C CA . ILE A 1 90 ? -15.149 5.743 38.297 1.00 69.31 90 ILE A CA 1
ATOM 700 C C . ILE A 1 90 ? -15.079 6.766 39.429 1.00 69.31 90 ILE A C 1
ATOM 702 O O . ILE A 1 90 ? -15.196 7.969 39.193 1.00 69.31 90 ILE A O 1
ATOM 706 N N . ALA A 1 91 ? -14.918 6.285 40.660 1.00 66.81 91 ALA A N 1
ATOM 707 C CA . ALA A 1 91 ? -14.688 7.120 41.829 1.00 66.81 91 ALA A CA 1
ATOM 708 C C . ALA A 1 91 ? -13.216 6.998 42.237 1.00 66.81 91 ALA A C 1
ATOM 710 O O . ALA A 1 91 ? -12.783 5.954 42.719 1.00 66.81 91 ALA A O 1
ATOM 711 N N . ALA A 1 92 ? -12.443 8.061 42.016 1.00 71.44 92 ALA A N 1
ATOM 712 C CA . ALA A 1 92 ? -11.130 8.215 42.630 1.00 71.44 92 ALA A CA 1
ATOM 713 C C . ALA A 1 92 ? -11.293 8.948 43.977 1.00 71.44 92 ALA A C 1
ATOM 715 O O . ALA A 1 92 ? -12.157 9.829 44.072 1.00 71.44 92 ALA A O 1
ATOM 716 N N . PRO A 1 93 ? -10.496 8.627 45.016 1.00 68.38 93 PRO A N 1
ATOM 717 C CA . PRO A 1 93 ? -10.562 9.331 46.296 1.00 68.38 93 PRO A CA 1
ATOM 718 C C . PRO A 1 93 ? -10.397 10.846 46.092 1.00 68.38 93 PRO A C 1
ATOM 720 O O . PRO A 1 93 ? -9.413 11.286 45.503 1.00 68.38 93 PRO A O 1
ATOM 723 N N . GLY A 1 94 ? -11.370 11.643 46.545 1.00 77.00 94 GLY A N 1
ATOM 724 C CA . GLY A 1 94 ? -11.341 13.110 46.442 1.00 77.00 94 GLY A CA 1
ATOM 725 C C . GLY A 1 94 ? -11.885 13.719 45.139 1.00 77.00 94 GLY A C 1
ATOM 726 O O . GLY A 1 94 ? -11.907 14.942 45.024 1.00 77.00 94 GLY A O 1
ATOM 727 N N . MET A 1 95 ? -12.370 12.923 44.175 1.00 74.00 95 MET A N 1
ATOM 728 C CA . MET A 1 95 ? -13.021 13.430 42.955 1.00 74.00 95 MET A CA 1
ATOM 729 C C . MET A 1 95 ? -14.510 13.084 42.898 1.00 74.00 95 MET A C 1
ATOM 731 O O . MET A 1 95 ? -14.938 12.017 43.338 1.00 74.00 95 MET A O 1
ATOM 735 N N . LYS A 1 96 ? -15.310 13.978 42.295 1.00 76.75 96 LYS A N 1
ATOM 736 C CA . LYS A 1 96 ? -16.705 13.666 41.965 1.00 76.75 96 LYS A CA 1
ATOM 737 C C . LYS A 1 96 ? -16.727 12.494 40.972 1.00 76.75 96 LYS A C 1
ATOM 739 O O . LYS A 1 96 ? -15.992 12.544 39.984 1.00 76.75 96 LYS A O 1
ATOM 744 N N . PRO A 1 97 ? -17.551 11.461 41.211 1.00 71.38 97 PRO A N 1
ATOM 745 C CA . PRO A 1 97 ? -17.657 10.334 40.299 1.00 71.38 97 PRO A CA 1
ATOM 746 C C . PRO A 1 97 ? -18.086 10.825 38.917 1.00 71.38 97 PRO A C 1
ATOM 748 O O . PRO A 1 97 ? -19.063 11.564 38.790 1.00 71.38 97 PRO A O 1
ATOM 751 N N . TYR A 1 98 ? -17.358 10.404 37.885 1.00 74.88 98 TYR A N 1
ATOM 752 C CA . TYR A 1 98 ? -17.705 10.678 36.495 1.00 74.88 98 TYR A CA 1
ATOM 753 C C . TYR A 1 98 ? -18.011 9.370 35.770 1.00 74.88 98 TYR A C 1
ATOM 755 O O . TYR A 1 98 ? -17.427 8.316 36.042 1.00 74.88 98 TYR A O 1
ATOM 763 N N . THR A 1 99 ? -18.966 9.428 34.847 1.00 73.19 99 THR A N 1
ATOM 764 C CA . THR A 1 99 ? -19.340 8.289 34.011 1.00 73.19 99 THR A CA 1
ATOM 765 C C . THR A 1 99 ? -18.571 8.398 32.694 1.00 73.19 99 THR A C 1
ATOM 767 O O . THR A 1 99 ? -18.803 9.350 31.948 1.00 73.19 99 THR A O 1
ATOM 770 N N . PRO A 1 100 ? -17.624 7.492 32.395 1.00 73.19 100 PRO A N 1
ATOM 771 C CA . PRO A 1 100 ? -16.880 7.562 31.142 1.00 73.19 100 PRO A CA 1
ATOM 772 C C . PRO A 1 100 ? -17.814 7.356 29.941 1.00 73.19 100 PRO A C 1
ATOM 774 O O . PRO A 1 100 ? -18.730 6.539 29.992 1.00 73.19 100 PRO A O 1
ATOM 777 N N . LEU A 1 101 ? -17.560 8.079 28.845 1.00 75.50 101 LEU A N 1
ATOM 778 C CA . LEU A 1 101 ? -18.358 7.986 27.613 1.00 75.50 101 LEU A CA 1
ATOM 779 C C . LEU A 1 101 ? -18.179 6.630 26.899 1.00 75.50 101 LEU A C 1
ATOM 781 O O . LEU A 1 101 ? -19.073 6.168 26.196 1.00 75.50 101 LEU A O 1
ATOM 785 N N . VAL A 1 102 ? -17.021 5.992 27.101 1.00 76.56 102 VAL A N 1
ATOM 786 C CA . VAL A 1 102 ? -16.623 4.717 26.488 1.00 76.56 102 VAL A CA 1
ATOM 787 C C . VAL A 1 102 ? -16.407 3.680 27.581 1.00 76.56 102 VAL A C 1
ATOM 789 O O . VAL A 1 102 ? -15.659 3.901 28.537 1.00 76.56 102 VAL A O 1
ATOM 792 N N . GLN A 1 103 ? -17.035 2.518 27.430 1.00 74.56 103 GLN A N 1
ATOM 793 C CA . GLN A 1 103 ? -16.903 1.429 28.388 1.00 74.56 103 GLN A CA 1
ATOM 794 C C . GLN A 1 103 ? -15.590 0.682 28.142 1.00 74.56 103 GLN A C 1
ATOM 796 O O . GLN A 1 103 ? -15.326 0.229 27.030 1.00 74.56 103 GLN A O 1
ATOM 801 N N . ARG A 1 104 ? -14.760 0.552 29.188 1.00 80.94 104 ARG A N 1
ATOM 802 C CA . ARG A 1 104 ? -13.416 -0.060 29.124 1.00 80.94 104 ARG A CA 1
ATOM 803 C C . ARG A 1 104 ? -12.547 0.571 28.017 1.00 80.94 104 ARG A C 1
ATOM 805 O O . ARG A 1 104 ? -12.265 -0.086 27.016 1.00 80.94 104 ARG A O 1
ATOM 812 N N . PRO A 1 105 ? -12.099 1.829 28.187 1.00 82.62 105 PRO A N 1
ATOM 813 C CA . PRO A 1 105 ? -11.410 2.583 27.135 1.00 82.62 105 PRO A CA 1
ATOM 814 C C . PRO A 1 105 ? -10.148 1.886 26.613 1.00 82.62 105 PRO A C 1
ATOM 816 O O . PRO A 1 105 ? -9.913 1.896 25.412 1.00 82.62 105 PRO A O 1
ATOM 819 N N . PHE A 1 106 ? -9.382 1.210 27.476 1.00 86.94 106 PHE A N 1
ATOM 820 C CA . PHE A 1 106 ? -8.195 0.460 27.055 1.00 86.94 106 PHE A CA 1
ATOM 821 C C . PHE A 1 106 ? -8.535 -0.750 26.169 1.00 86.94 106 PHE A C 1
ATOM 823 O O . PHE A 1 106 ? -7.906 -0.958 25.138 1.00 86.94 106 PHE A O 1
ATOM 830 N N . LEU A 1 107 ? -9.570 -1.520 26.525 1.00 87.56 107 LEU A N 1
ATOM 831 C CA . LEU A 1 107 ? -10.017 -2.658 25.715 1.00 87.56 107 LEU A CA 1
ATOM 832 C C . LEU A 1 107 ? -10.581 -2.189 24.369 1.00 87.56 107 LEU A C 1
ATOM 834 O O . LEU 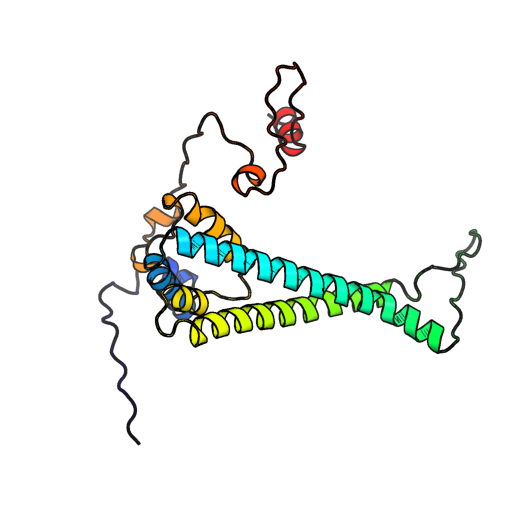A 1 107 ? -10.266 -2.768 23.337 1.00 87.56 107 LEU A O 1
ATOM 838 N N . SER A 1 108 ? -11.383 -1.125 24.389 1.00 87.56 108 SER A N 1
ATOM 839 C CA . SER A 1 108 ? -11.912 -0.467 23.191 1.00 87.56 108 SER A CA 1
ATOM 840 C C . SER A 1 108 ? -10.780 0.022 22.285 1.00 87.56 108 SER A C 1
ATOM 842 O O . SER A 1 108 ? -10.789 -0.246 21.089 1.00 87.56 108 SER A O 1
ATOM 844 N N . PHE A 1 109 ? -9.748 0.649 22.851 1.00 90.75 109 PHE A N 1
ATOM 845 C CA . PHE A 1 109 ? -8.556 1.047 22.106 1.00 90.75 109 PHE A CA 1
ATOM 846 C C . PHE A 1 109 ? -7.840 -0.147 21.460 1.00 90.75 109 PHE A C 1
ATOM 848 O O . PHE A 1 109 ? -7.568 -0.104 20.263 1.00 90.75 109 PHE A O 1
ATOM 855 N N . LEU A 1 110 ? -7.581 -1.224 22.212 1.00 93.56 110 LEU A N 1
ATOM 856 C CA . LEU A 1 110 ? -6.935 -2.423 21.667 1.00 93.56 110 LEU A CA 1
ATOM 857 C C . LEU A 1 110 ? -7.764 -3.058 20.547 1.00 93.56 110 LEU A C 1
ATOM 859 O O . LEU A 1 110 ? -7.220 -3.377 19.496 1.00 93.56 110 LEU A O 1
ATOM 863 N N . MET A 1 111 ? -9.080 -3.182 20.732 1.00 91.50 111 MET A N 1
ATOM 864 C CA . MET A 1 111 ? -9.982 -3.715 19.707 1.00 91.50 111 MET A CA 1
ATOM 865 C C . MET A 1 111 ? -9.997 -2.836 18.452 1.00 91.50 111 MET A C 1
ATOM 867 O O . MET A 1 111 ? -9.919 -3.357 17.339 1.00 91.50 111 MET A O 1
ATOM 871 N N . GLY A 1 112 ? -10.035 -1.510 18.611 1.00 90.56 112 GLY A N 1
ATOM 872 C CA . GLY A 1 112 ? -9.897 -0.559 17.505 1.00 90.56 112 GLY A CA 1
ATOM 873 C C . GLY A 1 112 ? -8.562 -0.709 16.768 1.00 90.56 112 GLY A C 1
ATOM 874 O O . GLY A 1 112 ? -8.533 -0.831 15.548 1.00 90.56 112 GLY A O 1
ATOM 875 N N . LEU A 1 113 ? -7.446 -0.808 17.495 1.00 93.88 113 LEU A N 1
ATOM 876 C CA . LEU A 1 113 ? -6.123 -0.992 16.895 1.00 93.88 113 LEU A CA 1
ATOM 877 C C . LEU A 1 113 ? -6.002 -2.330 16.150 1.00 93.88 113 LEU A C 1
ATOM 879 O O . LEU A 1 113 ? -5.499 -2.371 15.030 1.00 93.88 113 LEU A O 1
ATOM 883 N N . THR A 1 114 ? -6.477 -3.430 16.734 1.00 93.88 114 THR A N 1
ATOM 884 C CA . THR A 1 114 ? -6.428 -4.748 16.087 1.00 93.88 114 THR A CA 1
ATOM 885 C C . THR A 1 114 ? -7.286 -4.776 14.825 1.00 93.88 114 THR A C 1
ATOM 887 O O . THR A 1 114 ? -6.834 -5.250 13.783 1.00 93.88 114 THR A O 1
ATOM 890 N N . THR A 1 115 ? -8.504 -4.232 14.887 1.00 93.00 115 THR A N 1
ATOM 891 C CA . THR A 1 115 ? -9.394 -4.150 13.717 1.00 93.00 115 THR A CA 1
ATOM 892 C C . THR A 1 115 ? -8.839 -3.233 12.631 1.00 93.00 115 THR A C 1
ATOM 894 O O . THR A 1 115 ? -8.957 -3.579 11.457 1.00 93.00 115 THR A O 1
ATOM 897 N N . LEU A 1 116 ? -8.166 -2.134 12.994 1.00 92.38 116 LEU A N 1
ATOM 898 C CA . LEU A 1 116 ? -7.438 -1.277 12.056 1.00 92.38 116 LEU A CA 1
ATOM 899 C C . LEU A 1 116 ? -6.366 -2.068 11.301 1.00 92.38 116 LEU A C 1
ATOM 901 O O . LEU A 1 116 ? -6.345 -2.051 10.074 1.00 92.38 116 LEU A O 1
ATOM 905 N N . LEU A 1 117 ? -5.480 -2.761 12.025 1.00 92.44 117 LEU A N 1
ATOM 906 C CA . LEU A 1 117 ? -4.348 -3.479 11.432 1.00 92.44 117 LEU A CA 1
ATOM 907 C C . LEU A 1 117 ? -4.815 -4.607 10.506 1.00 92.44 117 LEU A C 1
ATOM 909 O O . LEU A 1 117 ? -4.369 -4.698 9.362 1.00 92.44 117 LEU A O 1
ATOM 913 N N . VAL A 1 118 ? -5.752 -5.433 10.980 1.00 93.75 118 VAL A N 1
ATOM 914 C CA . VAL A 1 118 ? -6.266 -6.578 10.218 1.00 93.75 118 VAL A CA 1
ATOM 915 C C . VAL A 1 118 ? -7.051 -6.114 8.994 1.00 93.75 118 VAL A C 1
ATOM 917 O O . VAL A 1 118 ? -6.822 -6.617 7.893 1.00 93.75 118 VAL A O 1
ATOM 920 N N . ALA A 1 119 ? -7.950 -5.139 9.158 1.00 91.50 119 ALA A N 1
ATOM 921 C CA . ALA A 1 119 ? -8.747 -4.638 8.045 1.00 91.50 119 ALA A CA 1
ATOM 922 C C . ALA A 1 119 ? -7.882 -3.916 7.011 1.00 91.50 119 ALA A C 1
ATOM 924 O O . ALA A 1 119 ? -8.085 -4.136 5.823 1.00 91.50 119 ALA A O 1
ATOM 925 N N . ASN A 1 120 ? -6.888 -3.124 7.432 1.00 90.31 120 ASN A N 1
ATOM 926 C CA . ASN A 1 120 ? -5.945 -2.500 6.502 1.00 90.31 120 ASN A CA 1
ATOM 927 C C . ASN A 1 120 ? -5.180 -3.549 5.698 1.00 90.31 120 ASN A C 1
ATOM 929 O O . ASN A 1 120 ? -5.093 -3.433 4.480 1.00 90.31 120 ASN A O 1
ATOM 933 N N . GLN A 1 121 ? -4.657 -4.593 6.346 1.00 90.62 121 GLN A N 1
ATOM 934 C CA . GLN A 1 121 ? -3.909 -5.637 5.647 1.00 90.62 121 GLN A CA 1
ATOM 935 C C . GLN A 1 121 ? -4.787 -6.394 4.640 1.00 90.62 121 GLN A C 1
ATOM 937 O O . GLN A 1 121 ? -4.359 -6.646 3.511 1.00 90.62 121 GLN A O 1
ATOM 942 N N . GLN A 1 122 ? -6.019 -6.739 5.024 1.00 92.81 122 GLN A N 1
ATOM 943 C CA . GLN A 1 122 ? -6.957 -7.424 4.133 1.00 92.81 122 GLN A CA 1
ATOM 944 C C . GLN A 1 122 ? -7.430 -6.521 2.992 1.00 92.81 122 GLN A C 1
ATOM 946 O O . GLN A 1 122 ? -7.425 -6.952 1.841 1.00 92.81 122 GLN A O 1
ATOM 951 N N . ALA A 1 123 ? -7.794 -5.271 3.286 1.00 91.75 123 ALA A N 1
ATOM 952 C CA . ALA A 1 123 ? -8.249 -4.312 2.289 1.00 91.75 123 ALA A CA 1
ATOM 953 C C . ALA A 1 123 ? -7.139 -3.979 1.288 1.00 91.75 123 ALA A C 1
ATOM 955 O O . ALA A 1 123 ? -7.396 -4.019 0.089 1.00 91.75 123 ALA A O 1
ATOM 956 N N . ALA A 1 124 ? -5.905 -3.749 1.751 1.00 89.81 124 ALA A N 1
ATOM 957 C CA . ALA A 1 124 ? -4.754 -3.509 0.882 1.00 89.81 124 ALA A CA 1
ATOM 958 C C . ALA A 1 124 ? -4.547 -4.672 -0.094 1.00 89.81 124 ALA A C 1
ATOM 960 O O . ALA A 1 124 ? -4.482 -4.467 -1.305 1.00 89.81 124 ALA A O 1
ATOM 961 N N . LYS A 1 125 ? -4.512 -5.906 0.429 1.00 93.31 125 LYS A N 1
ATOM 962 C CA . LYS A 1 125 ? -4.351 -7.112 -0.388 1.00 93.31 125 LYS A CA 1
ATOM 963 C C . LYS A 1 125 ? -5.495 -7.270 -1.391 1.00 93.31 125 LYS A C 1
ATOM 965 O O . LYS A 1 125 ? -5.240 -7.499 -2.568 1.00 93.31 125 LYS A O 1
ATOM 970 N N . TYR A 1 126 ? -6.739 -7.125 -0.939 1.00 94.19 126 TYR A N 1
ATOM 971 C CA . TYR A 1 126 ? -7.924 -7.280 -1.779 1.00 94.19 126 TYR A CA 1
ATOM 972 C C . TYR A 1 126 ? -7.976 -6.237 -2.901 1.00 94.19 126 TYR A C 1
ATOM 974 O O . TYR A 1 126 ? -8.123 -6.597 -4.064 1.00 94.19 126 TYR A O 1
ATOM 982 N N . GLN A 1 127 ? -7.813 -4.953 -2.571 1.00 92.62 127 GLN A N 1
ATOM 983 C CA . GLN A 1 127 ? -7.868 -3.857 -3.544 1.00 92.62 127 GLN A CA 1
ATOM 984 C C . GLN A 1 127 ? -6.730 -3.961 -4.568 1.00 92.62 127 GLN A C 1
ATOM 986 O O . GLN A 1 127 ? -6.954 -3.755 -5.760 1.00 92.62 127 GLN A O 1
ATOM 991 N N . PHE A 1 128 ? -5.527 -4.337 -4.123 1.00 92.62 128 PHE A N 1
ATOM 992 C CA . PHE A 1 128 ? -4.387 -4.562 -5.010 1.00 92.62 128 PHE A CA 1
ATOM 993 C C . PHE A 1 128 ? -4.629 -5.739 -5.963 1.00 92.62 128 PHE A C 1
ATOM 995 O O . PHE A 1 128 ? -4.457 -5.601 -7.171 1.00 92.62 128 PHE A O 1
ATOM 1002 N N . GLN A 1 129 ? -5.088 -6.884 -5.445 1.00 92.19 129 GLN A N 1
ATOM 1003 C CA . GLN A 1 129 ? -5.397 -8.059 -6.267 1.00 92.19 129 GLN A CA 1
ATOM 1004 C C . GLN A 1 129 ? -6.539 -7.794 -7.249 1.00 92.19 129 GLN A C 1
ATOM 1006 O O . GLN A 1 129 ? -6.462 -8.211 -8.401 1.00 92.19 129 GLN A O 1
ATOM 1011 N N . GLN A 1 130 ? -7.572 -7.064 -6.827 1.00 91.88 130 GLN A N 1
ATOM 1012 C CA . GLN A 1 130 ? -8.670 -6.670 -7.703 1.00 91.88 130 GLN A CA 1
ATOM 1013 C C . GLN A 1 130 ? -8.164 -5.831 -8.883 1.00 91.88 130 GLN A C 1
ATOM 1015 O O . GLN A 1 130 ? -8.554 -6.079 -10.023 1.00 91.88 130 GLN A O 1
ATOM 1020 N N . LYS A 1 131 ? -7.267 -4.870 -8.626 1.00 89.94 131 LYS A N 1
ATOM 1021 C CA . LYS A 1 131 ? -6.657 -4.054 -9.681 1.00 89.94 131 LYS A CA 1
ATOM 1022 C C . LYS A 1 131 ? -5.759 -4.875 -10.599 1.00 89.94 131 LYS A C 1
ATOM 1024 O O . LYS A 1 131 ? -5.926 -4.799 -11.814 1.00 89.94 131 LYS A O 1
ATOM 1029 N N . LEU A 1 132 ? -4.899 -5.726 -10.046 1.00 89.94 132 LEU A N 1
ATOM 1030 C CA . LEU A 1 132 ? -4.072 -6.638 -10.836 1.00 89.94 132 LEU A CA 1
ATOM 1031 C C . LEU A 1 132 ? -4.921 -7.528 -11.761 1.00 89.94 132 LEU A C 1
ATOM 1033 O O . LEU A 1 132 ? -4.601 -7.657 -12.940 1.00 89.94 132 LEU A O 1
ATOM 1037 N N . ASN A 1 133 ? -6.017 -8.098 -11.253 1.00 88.44 133 ASN A N 1
ATOM 1038 C CA . ASN A 1 133 ? -6.930 -8.914 -12.054 1.00 88.44 133 ASN A CA 1
ATOM 1039 C C . ASN A 1 133 ? -7.609 -8.086 -13.150 1.00 88.44 133 ASN A C 1
ATOM 1041 O O . ASN A 1 133 ? -7.630 -8.516 -14.294 1.00 88.44 133 ASN A O 1
ATOM 1045 N N . SER A 1 134 ? -8.053 -6.860 -12.847 1.00 86.75 134 SER A N 1
ATOM 1046 C CA . SER A 1 134 ? -8.661 -5.987 -13.860 1.00 86.75 134 SER A CA 1
ATOM 1047 C C . SER A 1 134 ? -7.722 -5.689 -15.034 1.00 86.75 134 SER A C 1
ATOM 1049 O O . SER A 1 134 ? -8.163 -5.689 -16.181 1.00 86.75 134 SER A O 1
ATOM 1051 N N . TYR A 1 135 ? -6.421 -5.518 -14.772 1.00 82.62 135 TYR A N 1
ATOM 1052 C CA . TYR A 1 135 ? -5.419 -5.360 -15.827 1.00 82.62 135 TYR A CA 1
ATOM 1053 C C . TYR A 1 135 ? -5.199 -6.647 -16.613 1.00 82.62 135 TYR A C 1
ATOM 1055 O O . TYR A 1 135 ? -5.057 -6.598 -17.830 1.00 82.62 135 TYR A O 1
ATOM 1063 N N . ARG A 1 136 ? -5.216 -7.792 -15.930 1.00 79.75 136 ARG A N 1
ATOM 1064 C CA . ARG A 1 136 ? -5.055 -9.109 -16.546 1.00 79.75 136 ARG A CA 1
ATOM 1065 C C . ARG A 1 136 ? -6.214 -9.472 -17.478 1.00 79.75 136 ARG A C 1
ATOM 1067 O O . ARG A 1 136 ? -5.968 -10.045 -18.533 1.00 79.75 136 ARG A O 1
ATOM 1074 N N . ASP A 1 137 ? -7.435 -9.123 -17.084 1.00 78.44 137 ASP A N 1
ATOM 1075 C CA . ASP A 1 137 ? -8.663 -9.457 -17.808 1.00 78.44 137 ASP A CA 1
ATOM 1076 C C . ASP A 1 137 ? -8.941 -8.476 -18.960 1.00 78.44 137 ASP A C 1
ATOM 1078 O O . ASP A 1 137 ? -9.478 -8.867 -19.992 1.00 78.44 137 ASP A O 1
ATOM 1082 N N . THR A 1 138 ? -8.566 -7.201 -18.796 1.00 71.19 138 THR A N 1
ATOM 1083 C CA . THR A 1 138 ? -8.813 -6.150 -19.804 1.00 71.19 138 THR A CA 1
ATOM 1084 C C . THR A 1 138 ? -7.683 -6.055 -20.829 1.00 71.19 138 THR A C 1
ATOM 1086 O O . THR A 1 138 ? -7.929 -5.738 -21.990 1.00 71.19 138 THR A O 1
ATOM 1089 N N . TYR A 1 139 ? -6.443 -6.334 -20.420 1.00 62.75 139 TYR A N 1
ATOM 1090 C CA . TYR A 1 139 ? -5.264 -6.183 -21.263 1.00 62.75 139 TYR A CA 1
ATOM 1091 C C . TYR A 1 139 ? -4.303 -7.358 -21.066 1.00 62.75 139 TYR A C 1
ATOM 1093 O O . TYR A 1 139 ? -3.336 -7.286 -20.304 1.00 62.75 139 TYR A O 1
ATOM 1101 N N . THR A 1 140 ? -4.560 -8.447 -21.790 1.00 56.84 140 THR A N 1
ATOM 1102 C CA . THR A 1 140 ? -3.809 -9.711 -21.710 1.00 56.84 140 THR A CA 1
ATOM 1103 C C . THR A 1 140 ? -2.289 -9.536 -21.895 1.00 56.84 140 THR A C 1
ATOM 1105 O O . THR A 1 140 ? -1.522 -10.322 -21.343 1.00 56.84 140 THR A O 1
ATOM 1108 N N . GLU A 1 141 ? -1.848 -8.471 -22.582 1.00 63.03 141 GLU A N 1
ATOM 1109 C CA . GLU A 1 141 ? -0.437 -8.108 -22.812 1.00 63.03 141 GLU A CA 1
ATOM 1110 C C . GLU A 1 141 ? -0.129 -6.622 -22.517 1.00 63.03 141 GLU A C 1
ATOM 1112 O O . GLU A 1 141 ? 0.592 -5.962 -23.260 1.00 63.03 141 GLU A O 1
ATOM 1117 N N . SER A 1 142 ? -0.687 -6.039 -21.449 1.00 78.25 142 SER A N 1
ATOM 1118 C CA . SER A 1 142 ? -0.297 -4.670 -21.068 1.00 78.25 142 SER A CA 1
ATOM 1119 C C . SER A 1 142 ? 1.022 -4.634 -20.293 1.00 78.25 142 SER A C 1
ATOM 1121 O O . SER A 1 142 ? 1.182 -5.328 -19.286 1.00 78.25 142 SER A O 1
ATOM 1123 N N . ASN A 1 143 ? 1.921 -3.724 -20.687 1.00 85.75 143 ASN A N 1
ATOM 1124 C CA . ASN A 1 143 ? 3.125 -3.364 -19.927 1.00 85.75 143 ASN A CA 1
ATOM 1125 C C . ASN A 1 143 ? 2.790 -2.977 -18.473 1.00 85.75 143 ASN A C 1
ATOM 1127 O O . ASN A 1 143 ? 3.545 -3.286 -17.550 1.00 85.75 143 ASN A O 1
ATOM 1131 N N . GLN A 1 144 ? 1.620 -2.367 -18.250 1.00 86.56 144 GLN A N 1
ATOM 1132 C CA . GLN A 1 144 ? 1.133 -2.027 -16.914 1.00 86.56 144 GLN A CA 1
ATOM 1133 C C . GLN A 1 144 ? 0.865 -3.291 -16.087 1.00 86.56 144 GLN A C 1
ATOM 1135 O O . GLN A 1 144 ? 1.222 -3.342 -14.913 1.00 86.56 144 GLN A O 1
ATOM 1140 N N . ALA A 1 145 ? 0.292 -4.343 -16.684 1.00 87.62 145 ALA A N 1
ATOM 1141 C CA . ALA A 1 145 ? 0.003 -5.591 -15.979 1.00 87.62 145 ALA A CA 1
ATOM 1142 C C . ALA A 1 145 ? 1.285 -6.268 -15.468 1.00 87.62 145 ALA A C 1
ATOM 1144 O O . ALA A 1 145 ? 1.295 -6.811 -14.362 1.00 87.62 145 ALA A O 1
ATOM 1145 N N . ASP A 1 146 ? 2.375 -6.213 -16.234 1.00 89.56 146 ASP A N 1
ATOM 1146 C CA . ASP A 1 146 ? 3.671 -6.740 -15.802 1.00 89.56 146 ASP A CA 1
ATOM 1147 C C . ASP A 1 146 ? 4.285 -5.908 -14.672 1.00 89.56 146 ASP A C 1
ATOM 1149 O O . ASP A 1 146 ? 4.800 -6.481 -13.708 1.00 89.56 146 ASP A O 1
ATOM 1153 N N . ALA A 1 147 ? 4.142 -4.580 -14.714 1.00 91.19 147 ALA A N 1
ATOM 1154 C CA . ALA A 1 147 ? 4.534 -3.715 -13.604 1.00 91.19 147 ALA A CA 1
ATOM 1155 C C . ALA A 1 147 ? 3.735 -4.031 -12.327 1.00 91.19 147 ALA A C 1
ATOM 1157 O O . ALA A 1 147 ? 4.317 -4.188 -11.254 1.00 91.19 147 ALA A O 1
ATOM 1158 N N . TRP A 1 148 ? 2.418 -4.240 -12.438 1.00 91.25 148 TRP A N 1
ATOM 1159 C CA . TRP A 1 148 ? 1.570 -4.647 -11.311 1.00 91.25 148 TRP A CA 1
ATOM 1160 C C . TRP A 1 148 ? 1.952 -6.003 -10.717 1.00 91.25 148 TRP A C 1
ATOM 1162 O O . TRP A 1 148 ? 1.898 -6.162 -9.499 1.00 91.25 148 TRP A O 1
ATOM 1172 N N . LYS A 1 149 ? 2.369 -6.975 -11.538 1.00 91.00 149 LYS A N 1
ATOM 1173 C CA . LYS A 1 149 ? 2.865 -8.276 -11.050 1.00 91.00 149 LYS A CA 1
ATOM 1174 C C . LYS A 1 149 ? 4.209 -8.158 -10.334 1.00 91.00 149 LYS A C 1
ATOM 1176 O O . LYS A 1 149 ? 4.495 -8.973 -9.460 1.00 91.00 149 LYS A O 1
ATOM 1181 N N . ALA A 1 150 ? 5.044 -7.202 -10.738 1.00 91.31 150 ALA A N 1
ATOM 1182 C CA . ALA A 1 150 ? 6.372 -7.008 -10.169 1.00 91.31 150 ALA A CA 1
ATOM 1183 C C . ALA A 1 150 ? 6.371 -6.159 -8.883 1.00 91.31 150 ALA A C 1
ATOM 1185 O O . ALA A 1 150 ? 7.367 -6.147 -8.161 1.00 91.31 150 ALA A O 1
ATOM 1186 N N . MET A 1 151 ? 5.268 -5.469 -8.581 1.00 91.88 151 MET A N 1
ATOM 1187 C CA . MET A 1 151 ? 5.095 -4.701 -7.349 1.00 91.88 151 MET A CA 1
ATOM 1188 C C . MET A 1 151 ? 4.676 -5.577 -6.161 1.00 91.88 151 MET A C 1
ATOM 1190 O O . MET A 1 151 ? 3.838 -6.471 -6.278 1.00 91.88 151 MET A O 1
ATOM 1194 N N . ASP A 1 152 ? 5.194 -5.240 -4.979 1.00 90.56 152 ASP A N 1
ATOM 1195 C CA . ASP A 1 152 ? 4.706 -5.771 -3.705 1.00 90.56 152 ASP A CA 1
ATOM 1196 C C . ASP A 1 152 ? 3.595 -4.874 -3.136 1.00 90.56 152 ASP A C 1
ATOM 1198 O O . ASP A 1 152 ? 3.782 -3.672 -2.916 1.00 90.56 152 ASP A O 1
ATOM 1202 N N . TYR A 1 153 ? 2.439 -5.470 -2.840 1.00 89.38 153 TYR A N 1
ATOM 1203 C CA . TYR A 1 153 ? 1.292 -4.763 -2.272 1.00 89.38 153 TYR A CA 1
ATOM 1204 C C . TYR A 1 153 ? 1.596 -4.162 -0.892 1.00 89.38 153 TYR A C 1
ATOM 1206 O O . TYR A 1 153 ? 1.050 -3.106 -0.550 1.00 89.38 153 TYR A O 1
ATOM 1214 N N . HIS A 1 154 ? 2.485 -4.788 -0.108 1.00 87.81 154 HIS A N 1
ATOM 1215 C CA . HIS A 1 154 ? 2.900 -4.272 1.200 1.00 87.81 154 HIS A CA 1
ATOM 1216 C C . HIS A 1 154 ? 3.598 -2.915 1.087 1.00 87.81 154 HIS A C 1
ATOM 1218 O O . HIS A 1 154 ? 3.517 -2.097 2.002 1.00 87.81 154 HIS A O 1
ATOM 1224 N N . GLN A 1 155 ? 4.246 -2.661 -0.050 1.00 88.88 155 GLN A N 1
ATOM 1225 C CA . GLN A 1 155 ? 4.990 -1.437 -0.333 1.00 88.88 155 GLN A CA 1
ATOM 1226 C C . GLN A 1 155 ? 4.246 -0.517 -1.310 1.00 88.88 155 GLN A C 1
ATOM 1228 O O . GLN A 1 155 ? 4.840 0.396 -1.878 1.00 88.88 155 GLN A O 1
ATOM 1233 N N . SER A 1 156 ? 2.932 -0.703 -1.480 1.00 87.62 156 SER A N 1
ATOM 1234 C CA . SER A 1 156 ? 2.096 0.098 -2.391 1.00 87.62 156 SER A CA 1
ATOM 1235 C C . SER A 1 156 ? 2.228 1.613 -2.177 1.00 87.62 156 SER A C 1
ATOM 1237 O O . SER A 1 156 ? 2.227 2.372 -3.143 1.00 87.62 156 SER A O 1
ATOM 1239 N N . GLY A 1 157 ? 2.428 2.067 -0.933 1.00 88.44 157 GLY A N 1
ATOM 1240 C CA . GLY A 1 157 ? 2.704 3.473 -0.619 1.00 88.44 157 GLY A CA 1
ATOM 1241 C C . GLY A 1 157 ? 4.034 3.995 -1.178 1.00 88.44 157 GLY A C 1
ATOM 1242 O O . GLY A 1 157 ? 4.098 5.130 -1.647 1.00 88.44 157 GLY A O 1
ATOM 1243 N N . LEU A 1 158 ? 5.087 3.173 -1.173 1.00 92.00 158 LEU A N 1
ATOM 1244 C CA . LEU A 1 158 ? 6.378 3.536 -1.767 1.00 92.00 158 LEU A CA 1
ATOM 1245 C C . LEU A 1 158 ? 6.283 3.563 -3.291 1.00 92.00 158 LEU A C 1
ATOM 1247 O O . LEU A 1 158 ? 6.754 4.517 -3.908 1.00 92.00 158 LEU A O 1
ATOM 1251 N N . PHE A 1 159 ? 5.615 2.573 -3.886 1.00 92.94 159 PHE A N 1
ATOM 1252 C CA . PHE A 1 159 ? 5.367 2.558 -5.326 1.00 92.94 159 PHE A CA 1
ATOM 1253 C C . PHE A 1 159 ? 4.515 3.748 -5.773 1.00 92.94 159 PHE A C 1
ATOM 1255 O O . PHE A 1 159 ? 4.817 4.350 -6.797 1.00 92.94 159 PHE A O 1
ATOM 1262 N N . TYR A 1 160 ? 3.520 4.164 -4.984 1.00 93.56 160 TYR A N 1
ATOM 1263 C CA . TYR A 1 160 ? 2.745 5.374 -5.266 1.00 93.56 160 TYR A CA 1
ATOM 1264 C C . TYR A 1 160 ? 3.651 6.604 -5.388 1.00 93.56 160 TYR A C 1
ATOM 1266 O O . TYR A 1 160 ? 3.589 7.325 -6.381 1.00 93.56 160 TYR A O 1
ATOM 1274 N N . LEU A 1 161 ? 4.527 6.826 -4.403 1.00 92.44 161 LEU A N 1
ATOM 1275 C CA . LEU A 1 161 ? 5.458 7.956 -4.423 1.00 92.44 161 LEU A CA 1
ATOM 1276 C C . LEU A 1 161 ? 6.463 7.847 -5.576 1.00 92.44 161 LEU A C 1
ATOM 1278 O O . LEU A 1 161 ? 6.791 8.857 -6.199 1.00 92.44 161 LEU A O 1
ATOM 1282 N N . TYR A 1 162 ? 6.930 6.633 -5.870 1.00 93.56 162 TYR A N 1
ATOM 1283 C CA . TYR A 1 162 ? 7.825 6.357 -6.989 1.00 93.56 162 TYR A CA 1
ATOM 1284 C C . TYR A 1 162 ? 7.183 6.725 -8.330 1.00 93.56 162 TYR A C 1
ATOM 1286 O O . TYR A 1 162 ? 7.763 7.501 -9.091 1.00 93.56 162 TYR A O 1
ATOM 1294 N N . TYR A 1 163 ? 5.974 6.238 -8.610 1.00 93.44 163 TYR A N 1
ATOM 1295 C CA . TYR A 1 163 ? 5.275 6.515 -9.865 1.00 93.44 163 TYR A CA 1
ATOM 1296 C C . TYR A 1 163 ? 4.840 7.973 -9.979 1.00 93.44 163 TYR A C 1
ATOM 1298 O O . TYR A 1 163 ? 5.059 8.589 -11.018 1.00 93.44 163 TYR A O 1
ATOM 1306 N N . LEU A 1 164 ? 4.370 8.581 -8.886 1.00 92.50 164 LEU A N 1
ATOM 1307 C CA . LEU A 1 164 ? 4.061 10.011 -8.841 1.00 92.50 164 LEU A CA 1
ATOM 1308 C C . LEU A 1 164 ? 5.281 10.879 -9.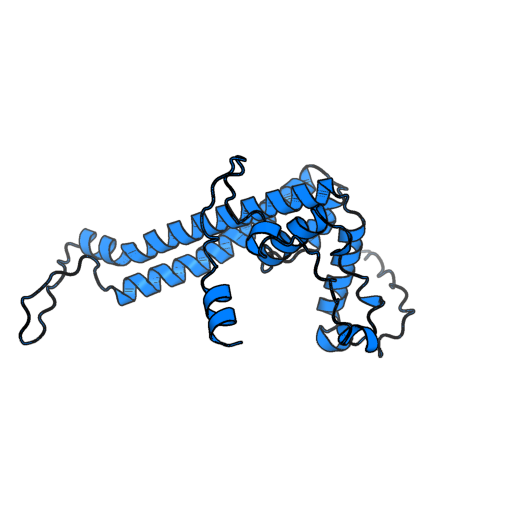191 1.00 92.50 164 LEU A C 1
ATOM 1310 O O . LEU A 1 164 ? 5.146 11.938 -9.806 1.00 92.50 164 LEU A O 1
ATOM 1314 N N . ARG A 1 165 ? 6.480 10.458 -8.769 1.00 89.44 165 ARG A N 1
ATOM 1315 C CA . ARG A 1 165 ? 7.719 11.192 -9.035 1.00 89.44 165 ARG A CA 1
ATOM 1316 C C . ARG A 1 165 ? 8.264 10.926 -10.434 1.00 89.44 165 ARG A C 1
ATOM 1318 O O . ARG A 1 165 ? 8.680 11.876 -11.089 1.00 89.44 165 ARG A O 1
ATOM 1325 N N . THR A 1 166 ? 8.286 9.667 -10.861 1.00 90.62 166 THR A N 1
ATOM 1326 C CA . THR A 1 166 ? 8.849 9.257 -12.158 1.00 90.62 166 THR A CA 1
ATOM 1327 C C . THR A 1 166 ? 7.975 9.639 -13.340 1.00 90.62 166 THR A C 1
ATOM 1329 O O . THR A 1 166 ? 8.524 9.862 -14.411 1.00 90.62 166 THR A O 1
ATOM 1332 N N . ALA A 1 167 ? 6.663 9.790 -13.138 1.00 89.06 167 ALA A N 1
ATOM 1333 C CA . ALA A 1 167 ? 5.780 10.421 -14.112 1.00 89.06 167 ALA A CA 1
ATOM 1334 C C . ALA A 1 167 ? 6.219 11.864 -14.410 1.00 89.06 167 ALA A C 1
ATOM 1336 O O . ALA A 1 167 ? 6.393 12.234 -15.556 1.00 89.06 167 ALA A O 1
ATOM 1337 N N . LYS A 1 168 ? 6.501 12.669 -13.378 1.00 88.19 168 LYS A N 1
ATOM 1338 C CA . LYS A 1 168 ? 6.894 14.079 -13.562 1.00 88.19 168 LYS A CA 1
ATOM 1339 C C . LYS A 1 168 ? 8.335 14.271 -14.032 1.00 88.19 168 LYS A C 1
ATOM 1341 O O . LYS A 1 168 ? 8.667 15.304 -14.606 1.00 88.19 168 LYS A O 1
ATOM 1346 N N . ASP A 1 169 ? 9.229 13.362 -13.652 1.00 86.38 169 ASP A N 1
ATOM 1347 C CA . ASP A 1 169 ? 10.657 13.471 -13.943 1.00 86.38 169 ASP A CA 1
ATOM 1348 C C . ASP A 1 169 ? 11.280 12.070 -14.131 1.00 86.38 169 ASP A C 1
ATOM 1350 O O . ASP A 1 169 ? 11.579 11.384 -13.141 1.00 86.38 169 ASP A O 1
ATOM 1354 N N . PRO A 1 170 ? 11.546 11.658 -15.389 1.00 86.00 170 PRO A N 1
ATOM 1355 C CA . PRO A 1 170 ? 12.143 10.362 -15.717 1.00 86.00 170 PRO A CA 1
ATOM 1356 C C . PRO A 1 170 ? 13.533 10.143 -15.112 1.00 86.00 170 PRO A C 1
ATOM 1358 O O . PRO A 1 170 ? 13.991 9.010 -14.984 1.00 86.00 170 PRO A O 1
ATOM 1361 N N . SER A 1 171 ? 14.224 11.199 -14.668 1.00 84.94 171 SER A N 1
ATOM 1362 C CA . SER A 1 171 ? 15.534 11.059 -14.022 1.00 84.94 171 SER A CA 1
ATOM 1363 C C . SER A 1 171 ? 15.471 10.364 -12.654 1.00 84.94 171 SER A C 1
ATOM 1365 O O . SER A 1 171 ? 16.513 10.077 -12.060 1.00 84.94 171 SER A O 1
ATOM 1367 N N . PHE A 1 172 ? 14.273 10.143 -12.105 1.00 85.81 172 PHE A N 1
ATOM 1368 C CA . PHE A 1 172 ? 14.051 9.384 -10.871 1.00 85.81 172 PHE A CA 1
ATOM 1369 C C . PHE A 1 172 ? 13.795 7.893 -11.109 1.00 85.81 172 PHE A C 1
ATOM 1371 O O . PHE A 1 172 ? 13.654 7.156 -10.133 1.00 85.81 172 PHE A O 1
ATOM 1378 N N . ILE A 1 173 ? 13.752 7.447 -12.369 1.00 88.44 173 ILE A N 1
ATOM 1379 C CA . ILE A 1 173 ? 13.605 6.033 -12.709 1.00 88.44 173 ILE A CA 1
ATOM 1380 C C . ILE A 1 173 ? 14.791 5.252 -12.135 1.00 88.44 173 ILE A C 1
ATOM 1382 O O . ILE A 1 173 ? 15.949 5.680 -12.212 1.00 88.44 173 ILE A O 1
ATOM 1386 N N . ILE A 1 174 ? 14.487 4.114 -11.512 1.00 86.94 174 ILE A N 1
ATOM 1387 C CA . ILE A 1 174 ? 15.494 3.247 -10.899 1.00 86.94 174 ILE A CA 1
ATOM 1388 C C . ILE A 1 174 ? 16.441 2.723 -11.985 1.00 86.94 174 ILE A C 1
ATOM 1390 O O . ILE A 1 174 ? 16.015 2.288 -13.052 1.00 86.94 174 ILE A O 1
ATOM 1394 N N . LYS A 1 175 ? 17.746 2.775 -11.703 1.00 87.19 175 LYS A N 1
ATOM 1395 C CA . LYS A 1 175 ? 18.792 2.222 -12.574 1.00 87.19 175 LYS A CA 1
ATOM 1396 C C . LYS A 1 175 ? 18.828 0.697 -12.475 1.00 87.19 175 LYS A C 1
ATOM 1398 O O . LYS A 1 175 ? 18.425 0.146 -11.454 1.00 87.19 175 LYS A O 1
ATOM 1403 N N . ASP A 1 176 ? 19.378 0.042 -13.495 1.00 87.75 176 ASP A N 1
ATOM 1404 C CA . ASP A 1 176 ? 19.491 -1.418 -13.539 1.00 87.75 176 ASP A CA 1
ATOM 1405 C C . ASP A 1 176 ? 20.227 -1.969 -12.294 1.00 87.75 176 ASP A C 1
ATOM 1407 O O . ASP A 1 176 ? 21.421 -1.683 -12.118 1.00 87.75 176 ASP A O 1
ATOM 1411 N N . PRO A 1 177 ? 19.564 -2.793 -11.453 1.00 84.88 177 PRO A N 1
ATOM 1412 C CA . PRO A 1 177 ? 20.176 -3.417 -10.281 1.00 84.88 177 PRO A CA 1
ATOM 1413 C C . PRO A 1 177 ? 21.415 -4.265 -10.601 1.00 84.88 177 PRO A C 1
ATOM 1415 O O . PRO A 1 177 ? 22.291 -4.421 -9.747 1.00 84.88 177 PRO A O 1
ATOM 1418 N N . ARG A 1 178 ? 21.519 -4.809 -11.823 1.00 85.44 178 ARG A N 1
ATOM 1419 C CA . ARG A 1 178 ? 22.650 -5.640 -12.273 1.00 85.44 178 ARG A CA 1
ATOM 1420 C C . ARG A 1 178 ? 23.937 -4.839 -12.414 1.00 85.44 178 ARG A C 1
ATOM 1422 O O . ARG A 1 178 ? 25.011 -5.369 -12.148 1.00 85.44 178 ARG A O 1
ATOM 1429 N N . THR A 1 179 ? 23.816 -3.567 -12.781 1.00 84.12 179 THR A N 1
ATOM 1430 C CA . THR A 1 179 ? 24.948 -2.657 -13.022 1.00 84.12 179 THR A CA 1
ATOM 1431 C C . THR A 1 179 ? 25.474 -1.982 -11.758 1.00 84.12 179 THR A C 1
ATOM 1433 O O . THR A 1 179 ? 26.434 -1.214 -11.820 1.00 84.12 179 THR A O 1
ATOM 1436 N N . TYR A 1 180 ? 24.852 -2.248 -10.608 1.00 79.12 180 TYR A N 1
ATOM 1437 C CA . TYR A 1 180 ? 25.177 -1.557 -9.373 1.00 79.12 180 TYR A CA 1
ATOM 1438 C C . TYR A 1 180 ? 26.564 -1.951 -8.856 1.00 79.12 180 TYR A C 1
ATOM 1440 O O . TYR A 1 180 ? 26.817 -3.115 -8.540 1.00 79.12 180 TYR A O 1
ATOM 1448 N N . SER A 1 181 ? 27.457 -0.969 -8.736 1.00 75.88 181 SER A N 1
ATOM 1449 C CA . SER A 1 181 ? 28.833 -1.160 -8.262 1.00 75.88 181 SER A CA 1
ATOM 1450 C C . SER A 1 181 ? 29.056 -0.561 -6.867 1.00 75.88 181 SER A C 1
ATOM 1452 O O . SER A 1 181 ? 28.306 0.303 -6.407 1.00 75.88 181 SER A O 1
ATOM 1454 N N . LYS A 1 182 ? 30.120 -0.992 -6.171 1.00 67.25 182 LYS A N 1
ATOM 1455 C CA . LYS A 1 182 ? 30.483 -0.470 -4.834 1.00 67.25 182 LYS A CA 1
ATOM 1456 C C . LYS A 1 182 ? 30.746 1.041 -4.830 1.00 67.25 182 LYS A C 1
ATOM 1458 O O . LYS A 1 182 ? 30.480 1.703 -3.834 1.00 67.25 182 LYS A O 1
ATOM 1463 N N . GLU A 1 183 ? 31.205 1.603 -5.944 1.00 65.88 183 GLU A N 1
ATOM 1464 C CA . GLU A 1 183 ? 31.443 3.045 -6.094 1.00 65.88 183 GLU A CA 1
ATOM 1465 C C . GLU A 1 183 ? 30.135 3.847 -6.116 1.00 65.88 183 GLU A C 1
ATOM 1467 O O . GLU A 1 183 ? 30.064 4.955 -5.588 1.00 65.88 183 GLU A O 1
ATOM 1472 N N . GLN A 1 184 ? 29.064 3.264 -6.662 1.00 62.66 184 GLN A N 1
ATOM 1473 C CA . GLN A 1 184 ? 27.732 3.870 -6.689 1.00 62.66 184 GLN A CA 1
ATOM 1474 C C . GLN A 1 184 ? 27.022 3.814 -5.329 1.00 62.66 184 GLN A C 1
ATOM 1476 O O . GLN A 1 184 ? 26.059 4.550 -5.118 1.00 62.66 184 GLN A O 1
ATOM 1481 N N . GLN A 1 185 ? 27.519 3.012 -4.377 1.00 59.19 185 GLN A N 1
ATOM 1482 C CA . GLN A 1 185 ? 26.981 2.931 -3.014 1.00 59.19 185 GLN A CA 1
ATOM 1483 C C . GLN A 1 185 ? 27.079 4.259 -2.251 1.00 59.19 185 GLN A C 1
ATOM 1485 O O . GLN A 1 185 ? 26.253 4.530 -1.380 1.00 59.19 185 GLN A O 1
ATOM 1490 N N . HIS A 1 186 ? 28.068 5.090 -2.588 1.00 57.44 186 HIS A N 1
ATOM 1491 C CA . HIS A 1 186 ? 28.351 6.356 -1.909 1.00 57.44 186 HIS A CA 1
ATOM 1492 C C . HIS A 1 186 ? 28.127 7.586 -2.793 1.00 57.44 186 HIS A C 1
ATOM 1494 O O . HIS A 1 186 ? 28.408 8.706 -2.367 1.00 57.44 186 HIS A O 1
ATOM 1500 N N . GLN A 1 187 ? 27.600 7.410 -4.009 1.00 57.19 187 GLN A N 1
ATOM 1501 C CA . GLN A 1 187 ? 27.257 8.540 -4.867 1.00 57.19 187 GLN A CA 1
ATOM 1502 C C . GLN A 1 187 ? 26.012 9.237 -4.315 1.00 57.19 187 GLN A C 1
ATOM 1504 O O . GLN A 1 187 ? 24.872 8.874 -4.606 1.00 57.19 187 GLN A O 1
ATOM 1509 N N . VAL A 1 188 ? 26.241 10.271 -3.508 1.00 54.94 188 VAL A N 1
ATOM 1510 C CA . VAL A 1 188 ? 25.208 11.236 -3.147 1.00 54.94 188 VAL A CA 1
ATOM 1511 C C . VAL A 1 188 ? 24.789 11.927 -4.438 1.00 54.94 188 VAL A C 1
ATOM 1513 O O . VAL A 1 188 ? 25.582 12.641 -5.052 1.00 54.94 188 VAL A O 1
ATOM 1516 N N . ARG A 1 189 ? 23.547 11.710 -4.881 1.00 54.50 189 ARG A N 1
ATOM 1517 C CA . ARG A 1 189 ? 22.968 12.501 -5.969 1.00 54.50 189 ARG A CA 1
ATOM 1518 C C . ARG A 1 189 ? 22.829 13.931 -5.455 1.00 54.50 189 ARG A C 1
ATOM 1520 O O . ARG A 1 189 ? 21.812 14.282 -4.860 1.00 54.50 189 ARG A O 1
ATOM 1527 N N . VAL A 1 190 ? 23.866 14.740 -5.662 1.00 51.47 190 VAL A N 1
ATOM 1528 C CA . VAL A 1 190 ? 23.826 16.179 -5.414 1.00 51.47 190 VAL A CA 1
ATOM 1529 C C . VAL A 1 190 ? 22.892 16.749 -6.462 1.00 51.47 190 VAL A C 1
ATOM 1531 O O . VAL A 1 190 ? 23.258 16.984 -7.610 1.00 51.47 190 VAL A O 1
ATOM 1534 N N . VAL A 1 191 ? 21.627 16.877 -6.088 1.00 53.41 191 VAL A N 1
ATOM 1535 C CA . VAL A 1 191 ? 20.685 17.657 -6.867 1.00 53.41 191 VAL A CA 1
ATOM 1536 C C . VAL A 1 191 ? 21.111 19.106 -6.656 1.00 53.41 191 VAL A C 1
ATOM 1538 O O . VAL A 1 191 ? 21.010 19.567 -5.517 1.00 53.41 191 VAL A O 1
ATOM 1541 N N . PRO A 1 192 ? 21.629 19.811 -7.681 1.00 49.12 192 PRO A N 1
ATOM 1542 C CA . PRO A 1 192 ? 22.013 21.201 -7.501 1.00 49.12 192 PRO A CA 1
ATOM 1543 C C . PRO A 1 192 ? 20.791 21.959 -6.968 1.00 49.12 192 PRO A C 1
ATOM 1545 O O . PRO A 1 192 ? 19.671 21.694 -7.437 1.00 49.12 192 PRO A O 1
ATOM 1548 N N . PRO A 1 193 ? 20.962 22.831 -5.960 1.00 44.59 193 PRO A N 1
ATOM 1549 C CA . PRO A 1 193 ? 19.863 23.631 -5.451 1.00 44.59 193 PRO A CA 1
ATOM 1550 C C . PRO A 1 193 ? 19.313 24.449 -6.620 1.00 44.59 193 PRO A C 1
ATOM 1552 O O . PRO A 1 193 ? 19.954 25.368 -7.115 1.00 44.59 193 PRO A O 1
ATOM 1555 N N . ARG A 1 194 ? 18.141 24.060 -7.130 1.00 51.91 194 ARG A N 1
ATOM 1556 C CA . ARG A 1 194 ? 17.386 24.915 -8.045 1.00 51.91 194 ARG A CA 1
ATOM 1557 C C . ARG A 1 194 ? 16.862 26.057 -7.180 1.00 51.91 194 ARG A C 1
ATOM 1559 O O . ARG A 1 194 ? 16.157 25.771 -6.215 1.00 51.91 194 ARG A O 1
ATOM 1566 N N . GLU A 1 195 ? 17.198 27.298 -7.527 1.00 53.56 195 GLU A N 1
ATOM 1567 C CA . GLU A 1 195 ? 16.880 28.524 -6.766 1.00 53.56 195 GLU A CA 1
ATOM 1568 C C . GLU A 1 195 ? 15.384 28.695 -6.432 1.00 53.56 195 GLU A C 1
ATOM 1570 O O . GLU A 1 195 ? 15.046 29.433 -5.518 1.00 53.56 195 GLU A O 1
ATOM 1575 N N . ASN A 1 196 ? 14.492 27.939 -7.081 1.00 50.91 196 ASN A N 1
ATOM 1576 C CA . ASN A 1 196 ? 13.052 27.924 -6.826 1.00 50.91 196 ASN A CA 1
ATOM 1577 C C . ASN A 1 196 ? 12.537 26.509 -6.504 1.00 50.91 196 ASN A C 1
ATOM 1579 O O . ASN A 1 196 ? 11.835 25.903 -7.318 1.00 50.91 196 ASN A O 1
ATOM 1583 N N . ARG A 1 197 ? 12.880 25.937 -5.340 1.00 52.09 197 ARG A N 1
ATOM 1584 C CA . ARG A 1 197 ? 12.209 24.717 -4.851 1.00 52.09 197 ARG A CA 1
ATOM 1585 C C . ARG A 1 197 ? 11.243 25.004 -3.716 1.00 52.09 197 ARG A C 1
ATOM 1587 O O . ARG A 1 197 ? 11.624 25.211 -2.572 1.00 52.09 197 ARG A O 1
ATOM 1594 N N . SER A 1 198 ? 9.983 24.899 -4.099 1.00 55.38 198 SER A N 1
ATOM 1595 C CA . SER A 1 198 ? 8.857 24.477 -3.290 1.00 55.38 198 SER A CA 1
ATOM 1596 C C . SER A 1 1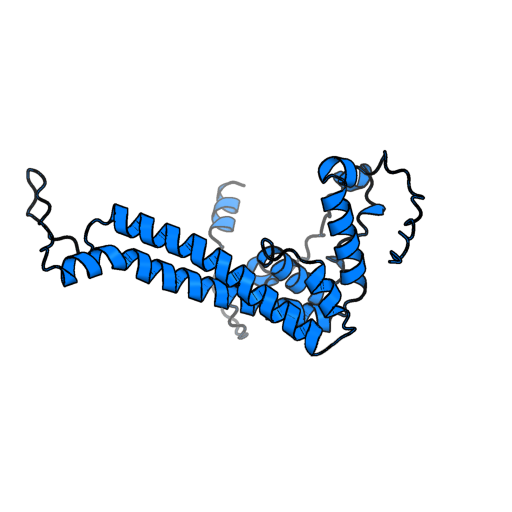98 ? 9.189 23.253 -2.411 1.00 55.38 198 SER A C 1
ATOM 1598 O O . SER A 1 198 ? 9.942 22.362 -2.822 1.00 55.38 198 SER A O 1
ATOM 1600 N N . HIS A 1 199 ? 8.661 23.217 -1.180 1.00 56.47 199 HIS A N 1
ATOM 1601 C CA . HIS A 1 199 ? 8.932 22.175 -0.172 1.00 56.47 199 HIS A CA 1
ATOM 1602 C C . HIS A 1 199 ? 8.629 20.750 -0.692 1.00 56.47 199 HIS A C 1
ATOM 1604 O O . HIS A 1 199 ? 7.884 20.560 -1.652 1.00 56.47 199 HIS A O 1
ATOM 1610 N N . PHE A 1 200 ? 9.168 19.699 -0.052 1.00 56.00 200 PHE A N 1
ATOM 1611 C CA . PHE A 1 200 ? 8.923 18.290 -0.439 1.00 56.00 200 PHE A CA 1
ATOM 1612 C C . PHE A 1 200 ? 7.427 17.970 -0.627 1.00 56.00 200 PHE A C 1
ATOM 1614 O O . PHE A 1 200 ? 7.052 17.323 -1.607 1.00 56.00 200 PHE A O 1
ATOM 1621 N N . SER A 1 201 ? 6.572 18.502 0.250 1.00 56.50 201 SER A N 1
ATOM 1622 C CA . SER A 1 201 ? 5.109 18.410 0.168 1.00 56.50 201 SER A CA 1
ATOM 1623 C C . SER A 1 201 ? 4.530 19.029 -1.109 1.00 56.50 201 SER A C 1
ATOM 1625 O O . SER A 1 201 ? 3.595 18.481 -1.689 1.00 56.50 201 SER A O 1
ATOM 1627 N N . GLU A 1 202 ? 5.097 20.131 -1.590 1.00 59.59 202 GLU A N 1
ATOM 1628 C CA . GLU A 1 202 ? 4.692 20.795 -2.830 1.00 59.59 202 GLU A CA 1
ATOM 1629 C C . GLU A 1 202 ? 5.152 20.003 -4.063 1.00 59.59 202 GLU A C 1
ATOM 1631 O O . GLU A 1 202 ? 4.400 19.854 -5.024 1.00 59.59 202 GLU A O 1
ATOM 1636 N N . SER A 1 203 ? 6.341 19.392 -4.016 1.00 54.50 203 SER A N 1
ATOM 1637 C CA . SER A 1 203 ? 6.822 18.517 -5.098 1.00 54.50 203 SER A CA 1
ATOM 1638 C C . SER A 1 203 ? 5.964 17.250 -5.275 1.00 54.50 203 SER A C 1
ATOM 1640 O O . SER A 1 203 ? 5.837 16.718 -6.383 1.00 54.50 203 SER A O 1
ATOM 1642 N N . LEU A 1 204 ? 5.317 16.814 -4.190 1.00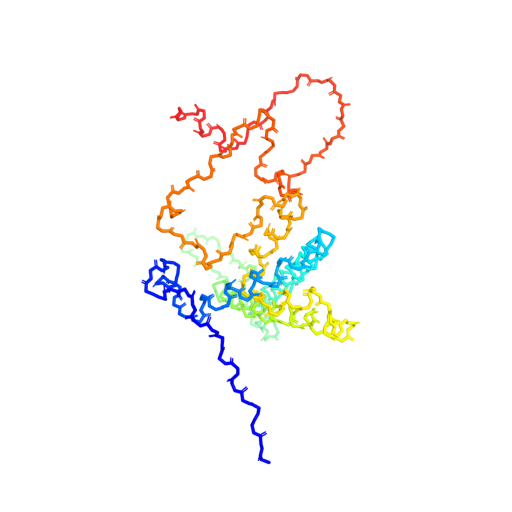 55.69 204 LEU A N 1
ATOM 1643 C CA . LEU A 1 204 ? 4.347 15.721 -4.158 1.00 55.69 204 LEU A CA 1
ATOM 1644 C C . LEU A 1 204 ? 2.907 16.169 -4.464 1.00 55.69 204 LEU A C 1
ATOM 1646 O O . LEU A 1 204 ? 2.014 15.329 -4.495 1.00 55.69 204 LEU A O 1
ATOM 1650 N N . GLY A 1 205 ? 2.652 17.465 -4.690 1.00 53.66 205 GLY A N 1
ATOM 1651 C CA . GLY A 1 205 ? 1.293 17.990 -4.884 1.00 53.66 205 GLY A CA 1
ATOM 1652 C C . GLY A 1 205 ? 0.385 17.837 -3.654 1.00 53.66 205 GLY A C 1
ATOM 1653 O O . GLY A 1 205 ? -0.833 17.879 -3.780 1.00 53.66 205 GLY A O 1
ATOM 1654 N N . LEU A 1 206 ? 0.972 17.625 -2.471 1.00 56.06 206 LEU A N 1
ATOM 1655 C CA . LEU A 1 206 ? 0.275 17.482 -1.187 1.00 56.06 206 LEU A CA 1
ATOM 1656 C C . LEU A 1 206 ? 0.153 18.822 -0.443 1.00 56.06 206 LEU A C 1
ATOM 1658 O O . LEU A 1 206 ? -0.571 18.917 0.545 1.00 56.06 206 LEU A O 1
ATOM 1662 N N . GLY A 1 207 ? 0.877 19.851 -0.892 1.00 51.03 207 GLY A N 1
ATOM 1663 C CA . GLY A 1 207 ? 0.754 21.218 -0.399 1.00 51.03 207 GLY A CA 1
ATOM 1664 C C . GLY A 1 207 ? -0.350 21.969 -1.138 1.00 51.03 207 GLY A C 1
ATOM 1665 O O . GLY A 1 207 ? -0.303 22.101 -2.359 1.00 51.03 207 GLY A O 1
ATOM 1666 N N . HIS A 1 208 ? -1.336 22.489 -0.405 1.00 46.66 208 HIS A N 1
ATOM 1667 C CA . HIS A 1 208 ? -2.282 23.452 -0.956 1.00 46.66 208 HIS A CA 1
ATOM 1668 C C . HIS A 1 208 ? -1.546 24.739 -1.327 1.00 46.66 208 HIS A C 1
ATOM 1670 O O . HIS A 1 208 ? -1.047 25.441 -0.450 1.00 46.66 208 HIS A O 1
ATOM 1676 N N . ARG A 1 209 ? -1.557 25.094 -2.611 1.00 47.44 209 ARG A N 1
ATOM 1677 C CA . ARG A 1 209 ? -1.350 26.476 -3.031 1.00 47.44 209 ARG A CA 1
ATOM 1678 C C . ARG A 1 209 ? -2.663 26.988 -3.612 1.00 47.44 209 ARG A C 1
ATOM 1680 O O . ARG A 1 209 ? -3.108 26.517 -4.653 1.00 47.44 209 ARG A O 1
ATOM 1687 N N . LYS A 1 210 ? -3.276 27.964 -2.934 1.00 41.34 210 LYS A N 1
ATOM 1688 C CA . LYS A 1 210 ? -4.054 28.991 -3.630 1.00 41.34 210 LYS A CA 1
ATOM 1689 C C . LYS A 1 210 ? -3.036 29.776 -4.449 1.00 41.34 210 LYS A C 1
ATOM 1691 O O . LYS A 1 210 ? -2.303 30.596 -3.908 1.00 41.34 210 LYS A O 1
ATOM 1696 N N . SER A 1 211 ? -2.888 29.422 -5.717 1.00 46.97 211 SER A N 1
ATOM 1697 C CA . SER A 1 211 ? -2.235 30.282 -6.693 1.00 46.97 211 SER A CA 1
ATOM 1698 C C . SER A 1 211 ? -3.292 31.244 -7.216 1.00 46.97 211 SER A C 1
ATOM 1700 O O . SER A 1 211 ? -3.995 30.924 -8.167 1.00 46.97 211 SER A O 1
ATOM 1702 N N . GLU A 1 212 ? -3.417 32.391 -6.566 1.00 35.94 212 GLU A N 1
ATOM 1703 C CA . GLU A 1 212 ? -3.894 33.597 -7.230 1.00 35.94 212 GLU A CA 1
ATOM 1704 C C . GLU A 1 212 ? -2.848 34.668 -6.965 1.00 35.94 212 GLU A C 1
ATOM 1706 O O . GLU A 1 212 ? -2.534 35.002 -5.821 1.00 35.94 212 GLU A O 1
ATOM 1711 N N . ASP A 1 213 ? -2.239 35.110 -8.056 1.00 40.34 213 ASP A N 1
ATOM 1712 C CA . ASP A 1 213 ? -1.356 36.253 -8.105 1.00 40.34 213 ASP A CA 1
ATOM 1713 C C . ASP A 1 213 ? -2.109 37.477 -7.593 1.00 40.34 213 ASP A C 1
ATOM 1715 O O . ASP A 1 213 ? -3.038 37.932 -8.244 1.00 40.34 213 ASP A O 1
ATOM 1719 N N . HIS A 1 214 ? -1.693 38.043 -6.464 1.00 33.50 214 HIS A N 1
ATOM 1720 C CA . HIS A 1 214 ? -1.796 39.479 -6.248 1.00 33.50 214 HIS A CA 1
ATOM 1721 C C . HIS A 1 214 ? -0.715 39.937 -5.275 1.00 33.50 214 HIS A C 1
ATOM 1723 O O . HIS A 1 214 ? -0.484 39.350 -4.222 1.00 33.50 214 HIS A O 1
ATOM 1729 N N . ALA A 1 215 ? -0.039 41.003 -5.686 1.00 41.81 215 ALA A N 1
ATOM 1730 C CA . ALA A 1 215 ? 0.930 41.748 -4.916 1.00 41.81 215 ALA A CA 1
ATOM 1731 C C . ALA A 1 215 ? 0.370 42.144 -3.540 1.00 41.81 215 ALA A C 1
ATOM 1733 O O . ALA A 1 215 ? -0.451 43.052 -3.431 1.00 41.81 215 ALA A O 1
ATOM 1734 N N . SER A 1 216 ? 0.858 41.511 -2.482 1.00 35.97 216 SER A N 1
ATOM 1735 C CA . SER A 1 216 ? 0.794 42.059 -1.133 1.00 35.97 216 SER A CA 1
ATOM 1736 C C . SER A 1 216 ? 1.993 41.568 -0.326 1.00 35.97 216 SER A C 1
ATOM 1738 O O . SER A 1 216 ? 2.354 40.393 -0.338 1.00 35.97 216 SER A O 1
ATOM 1740 N N . ASN A 1 217 ? 2.647 42.518 0.343 1.00 41.34 217 ASN A N 1
ATOM 1741 C CA . ASN A 1 217 ? 3.704 42.306 1.327 1.00 41.34 217 ASN A CA 1
ATOM 1742 C C . ASN A 1 217 ? 3.153 41.541 2.543 1.00 41.34 217 ASN A C 1
ATOM 1744 O O . ASN A 1 217 ? 2.956 42.136 3.601 1.00 41.34 217 ASN A O 1
ATOM 1748 N N . GLU A 1 218 ? 2.898 40.241 2.418 1.00 39.91 218 GLU A N 1
ATOM 1749 C CA . GLU A 1 218 ? 2.661 39.389 3.582 1.00 39.91 218 GLU A CA 1
ATOM 1750 C C . GLU A 1 218 ? 3.893 38.531 3.890 1.00 39.91 218 GLU A C 1
ATOM 1752 O O . GLU A 1 218 ? 4.496 37.944 2.987 1.00 39.91 218 GLU A O 1
ATOM 1757 N N . PRO A 1 219 ? 4.318 38.474 5.166 1.00 43.88 219 PRO A N 1
ATOM 1758 C CA . PRO A 1 219 ? 5.529 37.774 5.551 1.00 43.88 219 PRO A CA 1
ATOM 1759 C C . PRO A 1 219 ? 5.355 36.277 5.299 1.00 43.88 219 PRO A C 1
ATOM 1761 O O . PRO A 1 219 ? 4.436 35.650 5.827 1.00 43.88 219 PRO A O 1
ATOM 1764 N N . HIS A 1 220 ? 6.271 35.702 4.517 1.00 52.62 220 HIS A N 1
ATOM 1765 C CA . HIS A 1 220 ? 6.395 34.260 4.318 1.00 52.62 220 HIS A CA 1
ATOM 1766 C C . HIS A 1 220 ? 6.297 33.537 5.671 1.00 52.62 220 HIS A C 1
ATOM 1768 O O . HIS A 1 220 ? 7.198 33.626 6.509 1.00 52.62 220 HIS A O 1
ATOM 1774 N N . VAL A 1 221 ? 5.194 32.820 5.903 1.00 59.03 221 VAL A N 1
ATOM 1775 C CA . VAL A 1 221 ? 5.022 32.030 7.124 1.00 59.03 221 VAL A CA 1
ATOM 1776 C C . VAL A 1 221 ? 5.962 30.832 7.031 1.00 59.03 221 VAL A C 1
ATOM 1778 O O . VAL A 1 221 ? 5.671 29.839 6.369 1.00 59.03 221 VAL A O 1
ATOM 1781 N N . LEU A 1 222 ? 7.122 30.952 7.678 1.00 66.00 222 LEU A N 1
ATOM 1782 C CA . LEU A 1 222 ? 8.118 29.888 7.770 1.00 66.00 222 LEU A CA 1
ATOM 1783 C C . LEU A 1 222 ? 7.485 28.617 8.350 1.00 66.00 222 LEU A C 1
ATOM 1785 O O . LEU A 1 222 ? 6.805 28.659 9.385 1.00 66.00 222 LEU A O 1
ATOM 1789 N N . SER A 1 223 ? 7.761 27.479 7.709 1.00 67.06 223 SER A N 1
ATOM 1790 C CA . SER A 1 223 ? 7.446 26.153 8.244 1.00 67.06 223 SER A CA 1
ATOM 1791 C C . SER A 1 223 ? 8.067 25.983 9.637 1.00 67.06 223 SER A C 1
ATOM 1793 O O . SER A 1 223 ? 9.132 26.537 9.918 1.00 67.06 223 SER A O 1
ATOM 1795 N N . GLN A 1 224 ? 7.438 25.198 10.522 1.00 65.56 224 GLN A N 1
ATOM 1796 C CA . GLN A 1 224 ? 7.982 24.907 11.861 1.00 65.56 224 GLN A CA 1
ATOM 1797 C C . GLN A 1 224 ? 9.430 24.399 11.799 1.00 65.56 224 GLN A C 1
ATOM 1799 O O . GLN A 1 224 ? 10.247 24.760 12.640 1.00 65.56 224 GLN A O 1
ATOM 1804 N N . TRP A 1 225 ? 9.768 23.636 10.760 1.00 60.06 225 TRP A N 1
ATOM 1805 C CA . TRP A 1 225 ? 11.120 23.130 10.540 1.00 60.06 225 TRP A CA 1
ATOM 1806 C C . TRP A 1 225 ? 12.115 24.198 10.090 1.00 60.06 225 TRP A C 1
ATOM 1808 O O . TRP A 1 225 ? 13.290 24.109 10.437 1.00 60.06 225 TRP A O 1
ATOM 1818 N N . ASP A 1 226 ? 11.664 25.214 9.358 1.00 61.62 226 ASP A N 1
ATOM 1819 C CA . ASP A 1 226 ? 12.523 26.334 8.965 1.00 61.62 226 ASP A CA 1
ATOM 1820 C C . ASP A 1 226 ? 12.761 27.272 10.151 1.00 61.62 226 ASP A C 1
ATOM 1822 O O . ASP A 1 226 ? 13.875 27.752 10.332 1.00 61.62 226 ASP A O 1
ATOM 1826 N N . LYS A 1 227 ? 11.769 27.440 11.036 1.00 76.06 227 LYS A N 1
ATOM 1827 C CA . LYS A 1 227 ? 11.954 28.155 12.310 1.00 76.06 227 LYS A CA 1
ATOM 1828 C C . LYS A 1 227 ? 13.017 27.491 13.185 1.00 76.06 227 LYS A C 1
ATOM 1830 O O . LYS A 1 227 ? 13.852 28.184 13.751 1.00 76.06 227 LYS A O 1
ATOM 1835 N N . ILE A 1 228 ? 13.008 26.159 13.265 1.00 66.62 228 ILE A N 1
ATOM 1836 C CA . ILE A 1 228 ? 14.016 25.393 14.016 1.00 66.62 228 ILE A CA 1
ATOM 1837 C C . ILE A 1 228 ? 15.406 25.545 13.385 1.00 66.62 228 ILE A C 1
ATOM 1839 O O . ILE A 1 228 ? 16.388 25.658 14.110 1.00 66.62 228 ILE A O 1
ATOM 1843 N N . ARG A 1 229 ? 15.503 25.574 12.051 1.00 68.69 229 ARG A N 1
ATOM 1844 C CA . ARG A 1 229 ? 16.784 25.724 11.345 1.00 68.69 229 ARG A CA 1
ATOM 1845 C C . ARG A 1 229 ? 17.378 27.120 11.543 1.00 68.69 229 ARG A C 1
ATOM 1847 O O . ARG A 1 229 ? 18.525 27.232 11.939 1.00 68.69 229 ARG A O 1
ATOM 1854 N N . VAL A 1 230 ? 16.566 28.168 11.388 1.00 74.75 230 VAL A N 1
ATOM 1855 C CA . VAL A 1 230 ? 16.985 29.558 11.651 1.00 74.75 230 VAL A CA 1
ATOM 1856 C C . VAL A 1 230 ? 17.375 29.764 13.117 1.00 74.75 230 VAL A C 1
ATOM 1858 O O . VAL A 1 230 ? 18.307 30.507 13.403 1.00 74.75 230 VAL A O 1
ATOM 1861 N N . ALA A 1 231 ? 16.693 29.098 14.051 1.00 66.19 231 ALA A N 1
ATOM 1862 C CA . ALA A 1 231 ? 17.024 29.185 15.471 1.00 66.19 231 ALA A CA 1
ATOM 1863 C C . ALA A 1 231 ? 18.344 28.484 15.842 1.00 66.19 231 ALA A C 1
ATOM 1865 O O . ALA A 1 231 ? 18.947 28.852 16.846 1.00 66.19 231 ALA A O 1
ATOM 1866 N N . ASN A 1 232 ? 18.782 27.494 15.058 1.00 62.66 232 ASN A N 1
ATOM 1867 C CA . ASN A 1 232 ? 19.921 26.639 15.402 1.00 62.66 232 ASN A CA 1
ATOM 1868 C C . ASN A 1 232 ? 21.158 26.814 14.502 1.00 62.66 232 ASN A C 1
ATOM 1870 O O . ASN A 1 232 ? 22.171 26.178 14.790 1.00 62.66 232 ASN A O 1
ATOM 1874 N N . GLY A 1 233 ? 21.104 27.692 13.492 1.00 48.16 233 GLY A N 1
ATOM 1875 C CA . GLY A 1 233 ? 22.226 27.995 12.591 1.00 48.16 233 GLY A CA 1
ATOM 1876 C C . GLY A 1 233 ? 22.274 27.092 11.369 1.00 48.16 233 GLY A C 1
ATOM 1877 O O . GLY A 1 233 ? 22.574 25.889 11.530 1.00 48.16 233 GLY A O 1
#